Protein AF-0000000085121574 (afdb_homodimer)

Structure (mmCIF, N/CA/C/O backbone):
data_AF-0000000085121574-model_v1
#
loop_
_entity.id
_entity.type
_entity.pdbx_description
1 polymer 'HEPN domain protein'
#
loop_
_atom_site.group_PDB
_atom_site.id
_atom_site.type_symbol
_atom_site.label_atom_id
_atom_site.label_alt_id
_atom_site.label_comp_id
_atom_site.label_asym_id
_atom_site.label_entity_id
_atom_site.label_seq_id
_atom_site.pdbx_PDB_ins_code
_atom_site.Cartn_x
_atom_site.Cartn_y
_atom_site.Cartn_z
_atom_site.occupancy
_atom_site.B_iso_or_equiv
_atom_site.auth_seq_id
_atom_site.auth_comp_id
_atom_site.auth_asym_id
_atom_site.auth_atom_id
_atom_site.pdbx_PDB_model_num
ATOM 1 N N . MET A 1 1 ? -19.547 15.094 13.523 1 46 1 MET A N 1
ATOM 2 C CA . MET A 1 1 ? -18.172 15.508 13.836 1 46 1 MET A CA 1
ATOM 3 C C . MET A 1 1 ? -17.172 14.523 13.25 1 46 1 MET A C 1
ATOM 5 O O . MET A 1 1 ? -17.438 13.32 13.18 1 46 1 MET A O 1
ATOM 9 N N . PRO A 1 2 ? -16.266 15.078 12.336 1 59.94 2 PRO A N 1
ATOM 10 C CA . PRO A 1 2 ? -15.297 14.078 11.883 1 59.94 2 PRO A CA 1
ATOM 11 C C . PRO A 1 2 ? -14.734 13.242 13.031 1 59.94 2 PRO A C 1
ATOM 13 O O . PRO A 1 2 ? -14.562 13.75 14.141 1 59.94 2 PRO A O 1
ATOM 16 N N . SER A 1 3 ? -14.875 11.93 12.891 1 80.12 3 SER A N 1
ATOM 17 C CA . SER A 1 3 ? -14.438 11.094 14 1 80.12 3 SER A CA 1
ATOM 18 C C . SER A 1 3 ? -12.969 11.344 14.328 1 80.12 3 SER A C 1
ATOM 20 O O . SER A 1 3 ? -12.109 11.281 13.445 1 80.12 3 SER A O 1
ATOM 22 N N . ILE A 1 4 ? -12.656 12.047 15.43 1 85.62 4 ILE A N 1
ATOM 23 C CA . ILE A 1 4 ? -11.305 12.211 15.953 1 85.62 4 ILE A CA 1
ATOM 24 C C . ILE A 1 4 ? -10.516 10.922 15.758 1 85.62 4 ILE A C 1
ATOM 26 O O . ILE A 1 4 ? -9.32 10.961 15.453 1 85.62 4 ILE A O 1
ATOM 30 N N . GLU A 1 5 ? -11.227 9.945 15.828 1 89.06 5 GLU A N 1
ATOM 31 C CA . GLU A 1 5 ? -10.594 8.641 15.656 1 89.06 5 GLU A CA 1
ATOM 32 C C . GLU A 1 5 ? -10.172 8.422 14.203 1 89.06 5 GLU A C 1
ATOM 34 O O . GLU A 1 5 ? -9.102 7.879 13.938 1 89.06 5 GLU A O 1
ATOM 39 N N . GLU A 1 6 ? -11.047 8.828 13.344 1 89.75 6 GLU A N 1
ATOM 40 C CA . GLU A 1 6 ? -10.734 8.695 11.93 1 89.75 6 GLU A CA 1
ATOM 41 C C . GLU A 1 6 ? -9.547 9.578 11.539 1 89.75 6 GLU A C 1
ATOM 43 O O . GLU A 1 6 ? -8.672 9.156 10.781 1 89.75 6 GLU A O 1
ATOM 48 N N . TYR A 1 7 ? -9.531 10.789 12.094 1 93.06 7 TYR A N 1
ATOM 49 C CA . TYR A 1 7 ? -8.43 11.711 11.852 1 93.06 7 TYR A CA 1
ATOM 50 C C . TYR A 1 7 ? -7.105 11.109 12.312 1 93.06 7 TYR A C 1
ATOM 52 O O . TYR A 1 7 ? -6.125 11.109 11.562 1 93.06 7 TYR A O 1
ATOM 60 N N . ARG A 1 8 ? -7.09 10.57 13.477 1 93.44 8 ARG A N 1
ATOM 61 C CA . ARG A 1 8 ? -5.879 9.992 14.055 1 93.44 8 ARG A CA 1
ATOM 62 C C . ARG A 1 8 ? -5.418 8.773 13.258 1 93.44 8 ARG A C 1
ATOM 64 O O . ARG A 1 8 ? -4.215 8.578 13.055 1 93.44 8 ARG A O 1
ATOM 71 N N . LEU A 1 9 ? -6.367 8.008 12.828 1 93.31 9 LEU A N 1
ATOM 72 C CA . LEU A 1 9 ? -6.027 6.805 12.078 1 93.31 9 LEU A CA 1
ATOM 73 C C . LEU A 1 9 ? -5.418 7.164 10.727 1 93.31 9 LEU A C 1
ATOM 75 O O . LEU A 1 9 ? -4.43 6.555 10.305 1 93.31 9 LEU A O 1
ATOM 79 N N . LEU A 1 10 ? -6.012 8.117 10.031 1 93.69 10 LEU A N 1
ATOM 80 C CA . LEU A 1 10 ? -5.492 8.555 8.742 1 93.69 10 LEU A CA 1
ATOM 81 C C . LEU A 1 10 ? -4.07 9.094 8.883 1 93.69 10 LEU A C 1
ATOM 83 O O . LEU A 1 10 ? -3.207 8.805 8.047 1 93.69 10 LEU A O 1
ATOM 87 N N . LEU A 1 11 ? -3.834 9.82 9.945 1 95.19 11 LEU A N 1
ATOM 88 C CA . LEU A 1 11 ? -2.514 10.398 10.188 1 95.19 11 LEU A CA 1
ATOM 89 C C . LEU A 1 11 ? -1.496 9.305 10.5 1 95.19 11 LEU A C 1
ATOM 91 O O . LEU A 1 11 ? -0.349 9.367 10.047 1 95.19 11 LEU A O 1
ATOM 95 N N . GLN A 1 12 ? -1.935 8.414 11.281 1 95.12 12 GLN A N 1
ATOM 96 C CA . GLN A 1 12 ? -1.059 7.297 11.641 1 95.12 12 GLN A CA 1
ATOM 97 C C . GLN A 1 12 ? -0.673 6.488 10.406 1 95.12 12 GLN A C 1
ATOM 99 O O . GLN A 1 12 ? 0.494 6.133 10.227 1 95.12 12 GLN A O 1
ATOM 104 N N . ARG A 1 13 ? -1.604 6.188 9.562 1 95.06 13 ARG A N 1
ATOM 105 C CA . ARG A 1 13 ? -1.34 5.461 8.328 1 95.06 13 ARG A CA 1
ATOM 106 C C . ARG A 1 13 ? -0.428 6.262 7.402 1 95.06 13 ARG A C 1
ATOM 108 O O . ARG A 1 13 ? 0.482 5.707 6.785 1 95.06 13 ARG A O 1
ATOM 115 N N . SER A 1 14 ? -0.713 7.551 7.277 1 96.88 14 SER A N 1
ATOM 116 C CA . SER A 1 14 ? 0.139 8.422 6.477 1 96.88 14 SER A CA 1
ATOM 117 C C . SER A 1 14 ? 1.592 8.352 6.938 1 96.88 14 SER A C 1
ATOM 119 O O . SER A 1 14 ? 2.498 8.172 6.117 1 96.88 14 SER A O 1
ATOM 121 N N . ARG A 1 15 ? 1.802 8.477 8.25 1 96.81 15 ARG A N 1
ATOM 122 C CA . ARG A 1 15 ? 3.146 8.438 8.812 1 96.81 15 ARG A CA 1
ATOM 123 C C . ARG A 1 15 ? 3.82 7.098 8.531 1 96.81 15 ARG A C 1
ATOM 125 O O . ARG A 1 15 ? 5.008 7.055 8.203 1 96.81 15 ARG A O 1
ATOM 132 N N . MET A 1 16 ? 3.057 6.055 8.688 1 96 16 MET A N 1
ATOM 133 C CA . MET A 1 16 ? 3.566 4.715 8.414 1 96 16 MET A CA 1
ATOM 134 C C . MET A 1 16 ? 4.008 4.586 6.957 1 96 16 MET A C 1
ATOM 136 O O . MET A 1 16 ? 5.078 4.043 6.676 1 96 16 MET A O 1
ATOM 140 N N . PHE A 1 17 ? 3.229 5.066 5.996 1 97.12 17 PHE A N 1
ATOM 141 C CA . PHE A 1 17 ? 3.559 5.016 4.574 1 97.12 17 PHE A CA 1
ATOM 142 C C . PHE A 1 17 ? 4.805 5.84 4.281 1 97.12 17 PHE A C 1
ATOM 144 O O . PHE A 1 17 ? 5.68 5.406 3.529 1 97.12 17 PHE A O 1
ATOM 151 N N . LEU A 1 18 ? 4.906 6.969 4.887 1 98 18 LEU A N 1
ATOM 152 C CA . LEU A 1 18 ? 6.027 7.863 4.617 1 98 18 LEU A CA 1
ATOM 153 C C . LEU A 1 18 ? 7.316 7.316 5.219 1 98 18 LEU A C 1
ATOM 155 O O . LEU A 1 18 ? 8.391 7.469 4.629 1 98 18 LEU A O 1
ATOM 159 N N . GLU A 1 19 ? 7.207 6.746 6.387 1 97.81 19 GLU A N 1
ATOM 160 C CA . GLU A 1 19 ? 8.359 6.07 6.977 1 97.81 19 GLU A CA 1
ATOM 161 C C . GLU A 1 19 ? 8.844 4.93 6.086 1 97.81 19 GLU A C 1
ATOM 163 O O . GLU A 1 19 ? 10.047 4.777 5.859 1 97.81 19 GLU A O 1
ATOM 168 N N . GLU A 1 20 ? 7.898 4.184 5.598 1 97.75 20 GLU A N 1
ATOM 169 C CA . GLU A 1 20 ? 8.234 3.074 4.711 1 97.75 20 GLU A CA 1
ATOM 170 C C . GLU A 1 20 ? 8.828 3.578 3.396 1 97.75 20 GLU A C 1
ATOM 172 O O . GLU A 1 20 ? 9.68 2.922 2.801 1 97.75 20 GLU A O 1
ATOM 177 N N . ALA A 1 21 ? 8.367 4.668 2.887 1 98.06 21 ALA A N 1
ATOM 178 C CA . ALA A 1 21 ? 8.914 5.266 1.673 1 98.06 21 ALA A CA 1
ATOM 179 C C . ALA A 1 21 ? 10.398 5.582 1.845 1 98.06 21 ALA A C 1
ATOM 181 O O . ALA A 1 21 ? 11.203 5.332 0.945 1 98.06 21 ALA A O 1
ATOM 182 N N . ARG A 1 22 ? 10.75 6.145 2.955 1 98.19 22 ARG A N 1
ATOM 183 C CA . ARG A 1 22 ? 12.141 6.473 3.248 1 98.19 22 ARG A CA 1
ATOM 184 C C . ARG A 1 22 ? 12.992 5.207 3.365 1 98.19 22 ARG A C 1
ATOM 186 O O . ARG A 1 22 ? 14.133 5.18 2.91 1 98.19 22 ARG A O 1
ATOM 193 N N . ASP A 1 23 ? 12.422 4.184 4.023 1 97.44 23 ASP A N 1
ATOM 194 C CA . ASP A 1 23 ? 13.117 2.902 4.117 1 97.44 23 ASP A CA 1
ATOM 195 C C . ASP A 1 23 ? 13.359 2.305 2.734 1 97.44 23 ASP A C 1
ATOM 197 O O . ASP A 1 23 ? 14.43 1.759 2.467 1 97.44 23 ASP A O 1
ATOM 201 N N . ALA A 1 24 ? 12.336 2.369 1.897 1 97.69 24 ALA A N 1
ATOM 202 C CA . ALA A 1 24 ? 12.445 1.853 0.536 1 97.69 24 ALA A CA 1
ATOM 203 C C . ALA A 1 24 ? 13.516 2.602 -0.252 1 97.69 24 ALA A C 1
ATOM 205 O O . ALA A 1 24 ? 14.258 1.998 -1.034 1 97.69 24 ALA A O 1
ATOM 206 N N . LEU A 1 25 ? 13.578 3.896 -0.057 1 97.94 25 LEU A N 1
ATOM 207 C CA . LEU A 1 25 ? 14.617 4.695 -0.695 1 97.94 25 LEU A CA 1
ATOM 208 C C . LEU A 1 25 ? 16 4.238 -0.253 1 97.94 25 LEU A C 1
ATOM 210 O O . LEU A 1 25 ? 16.906 4.082 -1.082 1 97.94 25 LEU A O 1
ATOM 214 N N . ALA A 1 26 ? 16.172 4.031 0.998 1 97.62 26 ALA A N 1
ATOM 215 C CA . ALA A 1 26 ? 17.453 3.6 1.563 1 97.62 26 ALA A CA 1
ATOM 216 C C . ALA A 1 26 ? 17.859 2.236 1.012 1 97.62 26 ALA A C 1
ATOM 218 O O . ALA A 1 26 ? 19.047 1.967 0.826 1 97.62 26 ALA A O 1
ATOM 219 N N . LYS A 1 27 ? 16.906 1.407 0.729 1 96.56 27 LYS A N 1
ATOM 220 C CA . LYS A 1 27 ? 17.141 0.065 0.207 1 96.56 27 LYS A CA 1
ATOM 221 C C . LYS A 1 27 ? 17.219 0.072 -1.317 1 96.56 27 LYS A C 1
ATOM 223 O O . LYS A 1 27 ? 17.266 -0.987 -1.946 1 96.56 27 LYS A O 1
ATOM 228 N N . GLN A 1 28 ? 17.109 1.261 -1.917 1 97.12 28 GLN A N 1
ATOM 229 C CA . GLN A 1 28 ? 17.234 1.485 -3.354 1 97.12 28 GLN A CA 1
ATOM 230 C C . GLN A 1 28 ? 16.062 0.885 -4.113 1 97.12 28 GLN A C 1
ATOM 232 O O . GLN A 1 28 ? 16.219 0.436 -5.25 1 97.12 28 GLN A O 1
ATOM 237 N N . ARG A 1 29 ? 14.938 0.745 -3.439 1 96.25 29 ARG A N 1
ATOM 238 C CA . ARG A 1 29 ? 13.672 0.384 -4.078 1 96.25 29 ARG A CA 1
ATOM 239 C C . ARG A 1 29 ? 12.891 1.628 -4.484 1 96.25 29 ARG A C 1
ATOM 241 O O . ARG A 1 29 ? 11.852 1.931 -3.9 1 96.25 29 ARG A O 1
ATOM 248 N N . TYR A 1 30 ? 13.32 2.221 -5.57 1 96.56 30 TYR A N 1
ATOM 249 C CA . TYR A 1 30 ? 12.914 3.582 -5.891 1 96.56 30 TYR A CA 1
ATOM 250 C C . TYR A 1 30 ? 11.461 3.621 -6.344 1 96.56 30 TYR A C 1
ATOM 252 O O . TYR A 1 30 ? 10.719 4.539 -5.988 1 96.56 30 TYR A O 1
ATOM 260 N N . ASP A 1 31 ? 11.047 2.607 -7.078 1 94.94 31 ASP A N 1
ATOM 261 C CA . ASP A 1 31 ? 9.656 2.564 -7.527 1 94.94 31 ASP A CA 1
ATOM 262 C C . ASP A 1 31 ? 8.703 2.457 -6.344 1 94.94 31 ASP A C 1
ATOM 264 O O . ASP A 1 31 ? 7.664 3.123 -6.316 1 94.94 31 ASP A O 1
ATOM 268 N N . LEU A 1 32 ? 9.047 1.653 -5.402 1 96.31 32 LEU A N 1
ATOM 269 C CA . LEU A 1 32 ? 8.242 1.485 -4.199 1 96.31 32 LEU A CA 1
ATOM 270 C C . LEU A 1 32 ? 8.25 2.756 -3.355 1 96.31 32 LEU A C 1
ATOM 272 O O . LEU A 1 32 ? 7.223 3.15 -2.805 1 96.31 32 LEU A O 1
ATOM 276 N N . ALA A 1 33 ? 9.438 3.365 -3.26 1 97.62 33 ALA A N 1
ATOM 277 C CA . ALA A 1 33 ? 9.602 4.574 -2.455 1 97.62 33 ALA A CA 1
ATOM 278 C C . ALA A 1 33 ? 8.664 5.68 -2.928 1 97.62 33 ALA A C 1
ATOM 280 O O . ALA A 1 33 ? 7.98 6.309 -2.117 1 97.62 33 ALA A O 1
ATOM 281 N N . VAL A 1 34 ? 8.641 5.898 -4.234 1 97.5 34 VAL A N 1
ATOM 282 C CA . VAL A 1 34 ? 7.855 7.012 -4.754 1 97.5 34 VAL A CA 1
ATOM 283 C C . VAL A 1 34 ? 6.367 6.691 -4.633 1 97.5 34 VAL A C 1
ATOM 285 O O . VAL A 1 34 ? 5.559 7.578 -4.348 1 97.5 34 VAL A O 1
ATOM 288 N N . PHE A 1 35 ? 5.938 5.426 -4.797 1 96.38 35 PHE A N 1
ATOM 289 C CA . PHE A 1 35 ? 4.555 4.996 -4.633 1 96.38 35 PHE A CA 1
ATOM 290 C C . PHE A 1 35 ? 4.074 5.238 -3.205 1 96.38 35 PHE A C 1
ATOM 292 O O . PHE A 1 35 ? 3.027 5.852 -2.992 1 96.38 35 PHE A O 1
ATOM 299 N N . LEU A 1 36 ? 4.855 4.812 -2.311 1 97.12 36 LEU A N 1
ATOM 300 C CA . LEU A 1 36 ? 4.5 4.945 -0.901 1 97.12 36 LEU A CA 1
ATOM 301 C C . LEU A 1 36 ? 4.461 6.414 -0.488 1 97.12 36 LEU A C 1
ATOM 303 O O . LEU A 1 36 ? 3.619 6.812 0.318 1 97.12 36 LEU A O 1
ATOM 307 N N . ALA A 1 37 ? 5.402 7.211 -0.981 1 97.94 37 ALA A N 1
ATOM 308 C CA . ALA A 1 37 ? 5.434 8.641 -0.688 1 97.94 37 ALA A CA 1
ATOM 309 C C . ALA A 1 37 ? 4.156 9.328 -1.157 1 97.94 37 ALA A C 1
ATOM 311 O O . ALA A 1 37 ? 3.582 10.141 -0.436 1 97.94 37 ALA A O 1
ATOM 312 N N . GLU A 1 38 ? 3.801 8.984 -2.383 1 96.81 38 GLU A N 1
ATOM 313 C CA . GLU A 1 38 ? 2.57 9.547 -2.93 1 96.81 38 GLU A CA 1
ATOM 314 C C . GLU A 1 38 ? 1.358 9.141 -2.094 1 96.81 38 GLU A C 1
ATOM 316 O O . GLU A 1 38 ? 0.54 9.984 -1.729 1 96.81 38 GLU A O 1
ATOM 321 N N . GLN A 1 39 ? 1.235 7.891 -1.745 1 95.69 39 GLN A N 1
ATOM 322 C CA . GLN A 1 39 ? 0.117 7.387 -0.955 1 95.69 39 GLN A CA 1
ATOM 323 C C . GLN A 1 39 ? 0.094 8.023 0.433 1 95.69 39 GLN A C 1
ATOM 325 O O . GLN A 1 39 ? -0.971 8.383 0.938 1 95.69 39 GLN A O 1
ATOM 330 N N . GLY A 1 40 ? 1.267 8.109 1.015 1 96.88 40 GLY A N 1
ATOM 331 C CA . GLY A 1 40 ? 1.365 8.734 2.324 1 96.88 40 GLY A CA 1
ATOM 332 C C . GLY A 1 40 ? 0.895 10.18 2.334 1 96.88 40 GLY A C 1
ATOM 333 O O . GLY A 1 40 ? 0.209 10.609 3.264 1 96.88 40 GLY A O 1
ATOM 334 N N . LEU A 1 41 ? 1.275 10.914 1.304 1 97.75 41 LEU A N 1
ATOM 335 C CA . LEU A 1 41 ? 0.868 12.305 1.209 1 97.75 41 LEU A CA 1
ATOM 336 C C . LEU A 1 41 ? -0.641 12.422 1.016 1 97.75 41 LEU A C 1
ATOM 338 O O . LEU A 1 41 ? -1.276 13.32 1.578 1 97.75 41 LEU A O 1
ATOM 342 N N . GLN A 1 42 ? -1.243 11.609 0.191 1 96.06 42 GLN A N 1
ATOM 343 C CA . GLN A 1 42 ? -2.691 11.602 0.006 1 96.06 42 GLN A CA 1
ATOM 344 C C . GLN A 1 42 ? -3.414 11.414 1.336 1 96.06 42 GLN A C 1
ATOM 346 O O . GLN A 1 42 ? -4.352 12.148 1.65 1 96.06 42 GLN A O 1
ATOM 351 N N . LEU A 1 43 ? -2.959 10.43 2.094 1 95.62 43 LEU A N 1
ATOM 352 C CA . LEU A 1 43 ? -3.568 10.148 3.389 1 95.62 43 LEU A CA 1
ATOM 353 C C . LEU A 1 43 ? -3.432 11.344 4.328 1 95.62 43 LEU A C 1
ATOM 355 O O . LEU A 1 43 ? -4.359 11.656 5.074 1 95.62 43 LEU A O 1
ATOM 359 N N . TYR A 1 44 ? -2.254 11.961 4.297 1 97.06 44 TYR A N 1
ATOM 360 C CA . TYR A 1 44 ? -2.018 13.141 5.125 1 97.06 44 TYR A CA 1
ATOM 361 C C . TYR A 1 44 ? -3 14.25 4.777 1 97.06 44 TYR A C 1
ATOM 363 O O . TYR A 1 44 ? -3.617 14.844 5.668 1 97.06 44 TYR A O 1
ATOM 371 N N . LEU A 1 45 ? -3.127 14.562 3.506 1 96.75 45 LEU A N 1
ATOM 372 C CA . LEU A 1 45 ? -3.992 15.648 3.064 1 96.75 45 LEU A CA 1
ATOM 373 C C . LEU 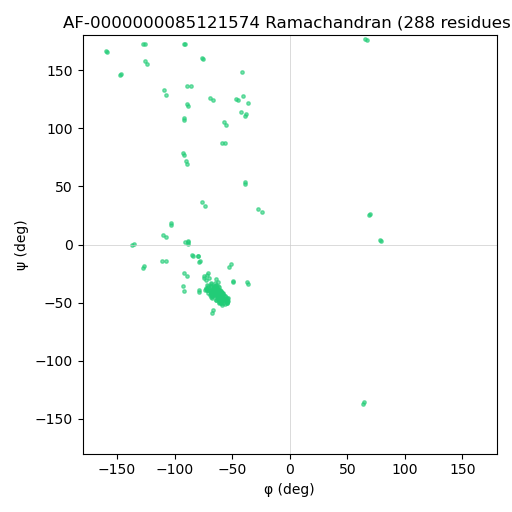A 1 45 ? -5.453 15.344 3.379 1 96.75 45 LEU A C 1
ATOM 375 O O . LEU A 1 45 ? -6.219 16.234 3.734 1 96.75 45 LEU A O 1
ATOM 379 N N . ARG A 1 46 ? -5.879 14.109 3.287 1 95 46 ARG A N 1
ATOM 380 C CA . ARG A 1 46 ? -7.234 13.711 3.65 1 95 46 ARG A CA 1
ATOM 381 C C . ARG A 1 46 ? -7.484 13.914 5.141 1 95 46 ARG A C 1
ATOM 383 O O . ARG A 1 46 ? -8.57 14.336 5.543 1 95 46 ARG A O 1
ATOM 390 N N . ALA A 1 47 ? -6.465 13.523 5.941 1 94.94 47 ALA A N 1
ATOM 391 C CA . ALA A 1 47 ? -6.578 13.742 7.383 1 94.94 47 ALA A CA 1
ATOM 392 C C . ALA A 1 47 ? -6.781 15.227 7.695 1 94.94 47 ALA A C 1
ATOM 394 O O . ALA A 1 47 ? -7.621 15.578 8.523 1 94.94 47 ALA A O 1
ATOM 395 N N . GLN A 1 48 ? -6.02 16.047 7.02 1 95.56 48 GLN A N 1
ATOM 396 C CA . GLN A 1 48 ? -6.125 17.484 7.277 1 95.56 48 GLN A CA 1
ATOM 397 C C . GLN A 1 48 ? -7.473 18.031 6.809 1 95.56 48 GLN A C 1
ATOM 399 O O . GLN A 1 48 ? -8.047 18.922 7.441 1 95.56 48 GLN A O 1
ATOM 404 N N . LEU A 1 49 ? -7.961 17.578 5.695 1 94.88 49 LEU A N 1
ATOM 405 C CA . LEU A 1 49 ? -9.281 17.984 5.215 1 94.88 49 LEU A CA 1
ATOM 406 C C . LEU A 1 49 ? -10.367 17.562 6.195 1 94.88 49 LEU A C 1
ATOM 408 O O . LEU A 1 49 ? -11.312 18.312 6.453 1 94.88 49 LEU A O 1
ATOM 412 N N . LEU A 1 50 ? -10.219 16.344 6.676 1 92.88 50 LEU A N 1
ATOM 413 C CA . LEU A 1 50 ? -11.156 15.859 7.688 1 92.88 50 LEU A CA 1
ATOM 414 C C . LEU A 1 50 ? -11.148 16.766 8.914 1 92.88 50 LEU A C 1
ATOM 416 O O . LEU A 1 50 ? -12.211 17.094 9.453 1 92.88 50 LEU A O 1
ATOM 420 N N . ARG A 1 51 ? -9.992 17.156 9.281 1 91.56 51 ARG A N 1
ATOM 421 C CA . ARG A 1 51 ? -9.82 18.016 10.445 1 91.56 51 ARG A CA 1
ATOM 422 C C . ARG A 1 51 ? -10.477 19.375 10.227 1 91.56 51 ARG A C 1
ATOM 424 O O . ARG A 1 51 ? -11.133 19.906 11.117 1 91.56 51 ARG A O 1
ATOM 431 N N . VAL A 1 52 ? -10.328 19.922 9.062 1 91.81 52 VAL A N 1
ATOM 432 C CA . VAL A 1 52 ? -10.703 21.312 8.812 1 91.81 52 VAL A CA 1
ATOM 433 C C . VAL A 1 52 ? -12.133 21.375 8.281 1 91.81 52 VAL A C 1
ATOM 435 O O . VAL A 1 52 ? -12.883 22.297 8.602 1 91.81 52 VAL A O 1
ATOM 438 N N . LEU A 1 53 ? -12.523 20.391 7.477 1 90.62 53 LEU A N 1
ATOM 439 C CA . LEU A 1 53 ? -13.805 20.438 6.781 1 90.62 53 LEU A CA 1
ATOM 440 C C . LEU A 1 53 ? -14.766 19.406 7.336 1 90.62 53 LEU A C 1
ATOM 442 O O . LEU A 1 53 ? -15.969 19.469 7.09 1 90.62 53 LEU A O 1
ATOM 446 N N . GLY A 1 54 ? -14.281 18.469 8.102 1 90.06 54 GLY A N 1
ATOM 447 C CA . GLY A 1 54 ? -15.109 17.391 8.617 1 90.06 54 GLY A CA 1
ATOM 448 C C . GLY A 1 54 ? -15.375 16.297 7.598 1 90.06 54 GLY A C 1
ATOM 449 O O . GLY A 1 54 ? -16.188 15.391 7.84 1 90.06 54 GLY A O 1
ATOM 450 N N . ASP A 1 55 ? -14.711 16.484 6.406 1 88.25 55 ASP A N 1
ATOM 451 C CA . ASP A 1 55 ? -14.883 15.516 5.336 1 88.25 55 ASP A CA 1
ATOM 452 C C . ASP A 1 55 ? -13.734 15.586 4.332 1 88.25 55 ASP A C 1
ATOM 454 O O . ASP A 1 55 ? -12.836 16.422 4.477 1 88.25 55 ASP A O 1
ATOM 458 N N . TYR A 1 56 ? -13.672 14.594 3.527 1 86.75 56 TYR A N 1
ATOM 459 C CA . TYR A 1 56 ? -12.695 14.594 2.438 1 86.75 56 TYR A CA 1
ATOM 460 C C . TYR A 1 56 ? -13.242 13.859 1.22 1 86.75 56 TYR A C 1
ATOM 462 O O . TYR A 1 56 ? -14.039 12.93 1.354 1 86.75 56 TYR A O 1
ATOM 470 N N . PRO A 1 57 ? -12.852 14.359 0.06 1 83.38 57 PRO A N 1
ATOM 471 C CA . PRO A 1 57 ? -13.32 13.703 -1.163 1 83.38 57 PRO A CA 1
ATOM 472 C C . PRO A 1 57 ? -12.602 12.383 -1.442 1 83.38 57 PRO A C 1
ATOM 474 O O . PRO A 1 57 ? -11.508 12.148 -0.91 1 83.38 57 PRO A O 1
ATOM 477 N N . ARG A 1 58 ? -13.312 11.594 -2.281 1 80.62 58 ARG A N 1
ATOM 478 C CA . ARG A 1 58 ? -12.68 10.375 -2.77 1 80.62 58 ARG A CA 1
ATOM 479 C C . ARG A 1 58 ? -11.898 10.633 -4.055 1 80.62 58 ARG A C 1
ATOM 481 O O . ARG A 1 58 ? -12.438 10.477 -5.152 1 80.62 58 ARG A O 1
ATOM 488 N N . THR A 1 59 ? -10.867 11.312 -3.986 1 81.38 59 THR A N 1
ATOM 489 C CA . THR A 1 59 ? -9.992 11.586 -5.121 1 81.38 59 THR A CA 1
ATOM 490 C C . THR A 1 59 ? -8.57 11.133 -4.824 1 81.38 59 THR A C 1
ATOM 492 O O . THR A 1 59 ? -8.172 11.031 -3.662 1 81.38 59 THR A O 1
ATOM 495 N N . HIS A 1 60 ? -7.914 10.883 -5.961 1 83.62 60 HIS A N 1
ATOM 496 C CA . HIS A 1 60 ? -6.504 10.516 -5.84 1 83.62 60 HIS A CA 1
ATOM 497 C C . HIS A 1 60 ? -5.602 11.648 -6.312 1 83.62 60 HIS A C 1
ATOM 499 O O . HIS A 1 60 ? -4.383 11.484 -6.391 1 83.62 60 HIS A O 1
ATOM 505 N N . SER A 1 61 ? -6.148 12.727 -6.598 1 91.75 61 SER A N 1
ATOM 506 C CA . SER A 1 61 ? -5.359 13.859 -7.074 1 91.75 61 SER A CA 1
ATOM 507 C C . SER A 1 61 ? -4.859 14.711 -5.914 1 91.75 61 SER A C 1
ATOM 509 O O . SER A 1 61 ? -5.648 15.359 -5.223 1 91.75 61 SER A O 1
ATOM 511 N N . ILE A 1 62 ? -3.549 14.812 -5.797 1 96.12 62 ILE A N 1
ATOM 512 C CA . ILE A 1 62 ? -2.898 15.609 -4.766 1 96.12 62 ILE A CA 1
ATOM 513 C C . ILE A 1 62 ? -3.23 17.094 -4.969 1 96.12 62 ILE A C 1
ATOM 515 O O . ILE A 1 62 ? -3.48 17.812 -4.008 1 96.12 62 ILE A O 1
ATOM 519 N N . ARG A 1 63 ? -3.229 17.531 -6.242 1 96.31 63 ARG A N 1
ATOM 520 C CA . ARG A 1 63 ? -3.521 18.922 -6.539 1 96.31 63 ARG A CA 1
ATOM 521 C C . ARG A 1 63 ? -4.953 19.281 -6.148 1 96.31 63 ARG A C 1
ATOM 523 O O . ARG A 1 63 ? -5.211 20.375 -5.637 1 96.31 63 ARG A O 1
ATOM 530 N N . GLN A 1 64 ? -5.883 18.375 -6.359 1 95.5 64 GLN A N 1
ATOM 531 C CA . GLN A 1 64 ? -7.27 18.609 -5.977 1 95.5 64 GLN A CA 1
ATOM 532 C C . GLN A 1 64 ? -7.418 18.672 -4.457 1 95.5 64 GLN A C 1
ATOM 534 O O . GLN A 1 64 ? -8.172 19.484 -3.934 1 95.5 64 GLN A O 1
ATOM 539 N N . LEU A 1 65 ? -6.742 17.797 -3.758 1 96.31 65 LEU A N 1
ATOM 540 C CA . LEU A 1 65 ? -6.785 17.797 -2.301 1 96.31 65 LEU A CA 1
ATOM 541 C C . LEU A 1 65 ? -6.246 19.094 -1.734 1 96.31 65 LEU A C 1
ATOM 543 O O . LEU A 1 65 ? -6.828 19.672 -0.811 1 96.31 65 LEU A O 1
ATOM 547 N N . LEU A 1 66 ? -5.152 19.547 -2.332 1 96.69 66 LEU A N 1
ATOM 548 C CA . LEU A 1 66 ? -4.559 20.812 -1.904 1 96.69 66 LEU A CA 1
ATOM 549 C C . LEU A 1 66 ? -5.496 21.984 -2.186 1 96.69 66 LEU A C 1
ATOM 551 O O . LEU A 1 66 ? -5.613 22.906 -1.371 1 96.69 66 LEU A O 1
ATOM 555 N N . ALA A 1 67 ? -6.098 21.984 -3.334 1 96 67 ALA A N 1
ATOM 556 C CA . ALA A 1 67 ? -7.035 23.031 -3.701 1 96 67 ALA A CA 1
ATOM 557 C C . ALA A 1 67 ? -8.211 23.094 -2.725 1 96 67 ALA A C 1
ATOM 559 O O . ALA A 1 67 ? -8.648 24.172 -2.336 1 96 67 ALA A O 1
ATOM 560 N N . MET A 1 68 ? -8.711 21.938 -2.361 1 95.5 68 MET A N 1
ATOM 561 C CA . MET A 1 68 ? -9.82 21.875 -1.415 1 95.5 68 MET A CA 1
ATOM 562 C C . MET A 1 68 ? -9.398 22.391 -0.044 1 95.5 68 MET A C 1
ATOM 564 O O . MET A 1 68 ? -10.148 23.125 0.606 1 95.5 68 MET A O 1
ATOM 568 N N . LEU A 1 69 ? -8.234 21.984 0.325 1 95.75 69 LEU A N 1
ATOM 569 C CA . LEU A 1 69 ? -7.703 22.453 1.601 1 95.75 69 LEU A CA 1
ATOM 570 C C . LEU A 1 69 ? -7.535 23.969 1.592 1 95.75 69 LEU A C 1
ATOM 572 O O . LEU A 1 69 ? -7.824 24.641 2.588 1 95.75 69 LEU A O 1
ATOM 576 N N . SER A 1 70 ? -6.996 24.453 0.477 1 95.69 70 SER A N 1
ATOM 577 C CA . SER A 1 70 ? -6.824 25.891 0.283 1 95.69 70 SER A CA 1
ATOM 578 C C . SER A 1 70 ? -8.141 26.625 0.479 1 95.69 70 SER A C 1
ATOM 580 O O . SER A 1 70 ? -8.195 27.609 1.224 1 95.69 70 SER A O 1
ATOM 582 N N . ARG A 1 71 ? -9.164 26.203 -0.147 1 95.12 71 ARG A N 1
ATOM 583 C CA . ARG A 1 71 ? -10.477 26.844 -0.059 1 95.12 71 ARG A CA 1
ATOM 584 C C . ARG A 1 71 ? -11.031 26.766 1.36 1 95.12 71 ARG A C 1
ATOM 586 O O . ARG A 1 71 ? -11.688 27.688 1.829 1 95.12 71 ARG A O 1
ATOM 593 N N . ALA A 1 72 ? -10.844 25.625 2.008 1 93.69 72 ALA A N 1
ATOM 594 C CA . ALA A 1 72 ? -11.352 25.406 3.357 1 93.69 72 ALA A CA 1
ATOM 595 C C . ALA A 1 72 ? -10.703 26.344 4.355 1 93.69 72 ALA A C 1
ATOM 597 O O . ALA A 1 72 ? -11.352 26.812 5.297 1 93.69 72 ALA A O 1
ATOM 598 N N . LEU A 1 73 ? -9.477 26.625 4.223 1 93.62 73 LEU A N 1
ATOM 599 C CA . LEU A 1 73 ? -8.742 27.484 5.148 1 93.62 73 LEU A CA 1
ATOM 600 C C . LEU A 1 73 ? -9.031 28.953 4.871 1 93.62 73 LEU A C 1
ATOM 602 O O . LEU A 1 73 ? -9.156 29.75 5.805 1 93.62 73 LEU A O 1
ATOM 606 N N . GLY A 1 74 ? -9.086 29.266 3.607 1 93.81 74 GLY A N 1
ATOM 607 C CA . GLY A 1 74 ? -9.398 30.625 3.215 1 93.81 74 GLY A CA 1
ATOM 608 C C . GLY A 1 74 ? -8.32 31.625 3.602 1 93.81 74 GLY A C 1
ATOM 609 O O . GLY A 1 74 ? -7.258 31.234 4.086 1 93.81 74 GLY A O 1
ATOM 610 N N . GLY A 1 75 ? -8.539 32.875 3.184 1 94.44 75 GLY A N 1
ATOM 611 C CA . GLY A 1 75 ? -7.688 34 3.588 1 94.44 75 GLY A CA 1
ATOM 612 C C . GLY A 1 75 ? -6.262 33.875 3.088 1 94.44 75 GLY A C 1
ATOM 613 O O . GLY A 1 75 ? -6.035 33.562 1.91 1 94.44 75 GLY A O 1
ATOM 614 N N . GLU A 1 76 ? -5.363 34.156 3.982 1 94.44 76 GLU A N 1
ATOM 615 C CA . GLU A 1 76 ? -3.941 34.125 3.658 1 94.44 76 GLU A CA 1
ATOM 616 C C . GLU A 1 76 ? -3.469 32.719 3.316 1 94.44 76 GLU A C 1
ATOM 618 O O . GLU A 1 76 ? -2.607 32.531 2.451 1 94.44 76 GLU A O 1
ATOM 623 N N . ALA A 1 77 ? -4.047 31.781 3.945 1 95.06 77 ALA A N 1
ATOM 624 C CA . ALA A 1 77 ? -3.676 30.391 3.695 1 95.06 77 ALA A CA 1
ATOM 625 C C . ALA A 1 77 ? -4.031 29.984 2.27 1 95.06 77 ALA A C 1
ATOM 627 O O . ALA A 1 77 ? -3.283 29.25 1.624 1 95.06 77 ALA A O 1
ATOM 628 N N . GLU A 1 78 ? -5.133 30.391 1.856 1 96.5 78 GLU A N 1
ATOM 629 C CA . GLU A 1 78 ? -5.555 30.109 0.49 1 96.5 78 GLU A CA 1
ATOM 630 C C . GLU A 1 78 ? -4.562 30.656 -0.525 1 96.5 78 GLU A C 1
ATOM 632 O O . GLU A 1 78 ? -4.195 29.984 -1.485 1 96.5 78 GLU A O 1
ATOM 637 N N . ARG A 1 79 ? -4.129 31.906 -0.279 1 96.69 79 ARG A N 1
ATOM 638 C CA . ARG A 1 79 ? -3.178 32.562 -1.174 1 96.69 79 ARG A CA 1
ATOM 639 C C . ARG A 1 79 ? -1.833 31.828 -1.16 1 96.69 79 ARG A C 1
ATOM 641 O O . ARG A 1 79 ? -1.214 31.641 -2.209 1 96.69 79 ARG A O 1
ATOM 648 N N . GLU A 1 80 ? -1.425 31.406 -0.023 1 97 80 GLU A N 1
ATOM 649 C CA . GLU A 1 80 ? -0.13 30.75 0.12 1 97 80 GLU A CA 1
ATOM 650 C C . GLU A 1 80 ? -0.123 29.375 -0.571 1 97 80 GLU A C 1
ATOM 652 O O . GLU A 1 80 ? 0.854 29.016 -1.229 1 97 80 GLU A O 1
ATOM 657 N N . ILE A 1 81 ? -1.181 28.625 -0.434 1 97.62 81 ILE A N 1
ATOM 658 C CA . ILE A 1 81 ? -1.272 27.328 -1.073 1 97.62 81 ILE A CA 1
ATOM 659 C C . ILE A 1 81 ? -1.34 27.5 -2.59 1 97.62 81 ILE A C 1
ATOM 661 O O . ILE A 1 81 ? -0.695 26.75 -3.334 1 97.62 81 ILE A O 1
ATOM 665 N N . ALA A 1 82 ? -2.131 28.469 -3.021 1 96.31 82 ALA A N 1
ATOM 666 C CA . ALA A 1 82 ? -2.248 28.719 -4.453 1 96.31 82 ALA A CA 1
ATOM 667 C C . ALA A 1 82 ? -0.892 29.062 -5.059 1 96.31 82 ALA A C 1
ATOM 669 O O . ALA A 1 82 ? -0.551 28.594 -6.148 1 96.31 82 ALA A O 1
ATOM 670 N N . GLU A 1 83 ? -0.178 29.906 -4.355 1 97.56 83 GLU A N 1
ATOM 671 C CA . GLU A 1 83 ? 1.151 30.297 -4.82 1 97.56 83 GLU A CA 1
ATOM 672 C C . GLU A 1 83 ? 2.094 29.094 -4.852 1 97.56 83 GLU A C 1
ATOM 674 O O . GLU A 1 83 ? 2.879 28.938 -5.789 1 97.56 83 GLU A O 1
ATOM 679 N N . PHE A 1 84 ? 2.016 28.328 -3.852 1 98 84 PHE A N 1
ATOM 680 C CA . PHE A 1 84 ? 2.824 27.125 -3.771 1 98 84 PHE A CA 1
ATOM 681 C C . PHE A 1 84 ? 2.516 26.188 -4.934 1 98 84 PHE A C 1
ATOM 683 O O . PHE A 1 84 ? 3.428 25.656 -5.57 1 98 84 PHE A O 1
ATOM 690 N N . MET A 1 85 ? 1.242 25.953 -5.188 1 97.69 85 MET A N 1
ATOM 691 C CA . MET A 1 85 ? 0.814 25.047 -6.25 1 97.69 85 MET A CA 1
ATOM 692 C C . MET A 1 85 ? 1.294 25.547 -7.609 1 97.69 85 MET A C 1
ATOM 694 O O . MET A 1 85 ? 1.654 24.734 -8.477 1 97.69 85 MET A O 1
ATOM 698 N N . ARG A 1 86 ? 1.291 26.859 -7.777 1 97.06 86 ARG A N 1
ATOM 699 C CA . ARG A 1 86 ? 1.792 27.438 -9.016 1 97.06 86 ARG A CA 1
ATOM 700 C C . ARG A 1 86 ? 3.2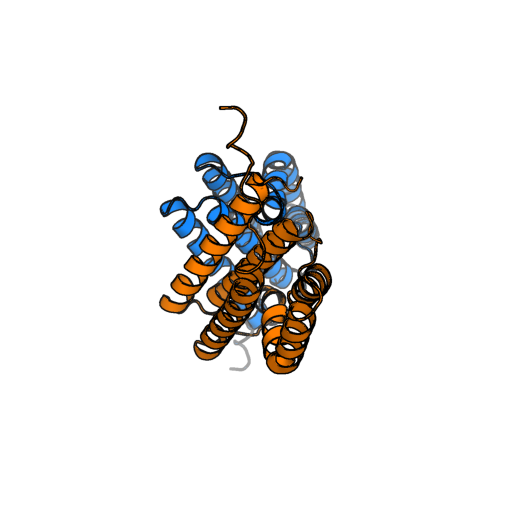95 27.219 -9.156 1 97.06 86 ARG A C 1
ATOM 702 O O . ARG A 1 86 ? 3.771 26.812 -10.211 1 97.06 86 ARG A O 1
ATOM 709 N N . ARG A 1 87 ? 3.986 27.453 -8.148 1 97.69 87 ARG A N 1
ATOM 710 C CA . ARG A 1 87 ? 5.445 27.375 -8.156 1 97.69 87 ARG A CA 1
ATOM 711 C C . ARG A 1 87 ? 5.902 25.922 -8.32 1 97.69 87 ARG A C 1
ATOM 713 O O . ARG A 1 87 ? 6.898 25.656 -8.992 1 97.69 87 ARG A O 1
ATOM 720 N N . GLU A 1 88 ? 5.109 25.047 -7.707 1 97.62 88 GLU A N 1
ATOM 721 C CA . GLU A 1 88 ? 5.52 23.641 -7.656 1 97.62 88 GLU A CA 1
ATOM 722 C C . GLU A 1 88 ? 4.742 22.797 -8.672 1 97.62 88 GLU A C 1
ATOM 724 O O . GLU A 1 88 ? 4.766 21.578 -8.609 1 97.62 88 GLU A O 1
ATOM 729 N N . ARG A 1 89 ? 4.145 23.375 -9.633 1 96.62 89 ARG A N 1
ATOM 730 C CA . ARG A 1 89 ? 3.225 22.719 -10.555 1 96.62 89 ARG A CA 1
ATOM 731 C C . ARG A 1 89 ? 3.873 21.5 -11.211 1 96.62 89 ARG A C 1
ATOM 733 O O . ARG A 1 89 ? 3.293 20.422 -11.227 1 96.62 89 ARG A O 1
ATOM 740 N N . PRO A 1 90 ? 5.121 21.625 -11.75 1 96.88 90 PRO A N 1
ATOM 741 C CA . PRO A 1 90 ? 5.715 20.453 -12.398 1 96.88 90 PRO A CA 1
ATOM 742 C C . PRO A 1 90 ? 5.98 19.312 -11.414 1 96.88 90 PRO A C 1
ATOM 744 O O . PRO A 1 90 ? 5.797 18.141 -11.766 1 96.88 90 PRO A O 1
ATOM 747 N N . ARG A 1 91 ? 6.355 19.609 -10.266 1 96.88 91 ARG A N 1
ATOM 748 C CA . ARG A 1 91 ? 6.664 18.594 -9.266 1 96.88 91 ARG A CA 1
ATOM 749 C C . ARG A 1 91 ? 5.391 17.938 -8.75 1 96.88 91 ARG A C 1
ATOM 751 O O . ARG A 1 91 ? 5.375 16.719 -8.5 1 96.88 91 ARG A O 1
ATOM 758 N N . LEU A 1 92 ? 4.383 18.719 -8.602 1 97.19 92 LEU A N 1
ATOM 759 C CA . LEU A 1 92 ? 3.104 18.156 -8.18 1 97.19 92 LEU A CA 1
ATOM 760 C C . LEU A 1 92 ? 2.527 17.25 -9.25 1 97.19 92 LEU A C 1
ATOM 762 O O . LEU A 1 92 ? 1.91 16.219 -8.938 1 97.19 92 LEU A O 1
ATOM 766 N N . SER A 1 93 ? 2.664 17.641 -10.445 1 95.25 93 SER A N 1
ATOM 767 C CA . SER A 1 93 ? 2.229 16.797 -11.555 1 95.25 93 SER A CA 1
ATOM 768 C C . SER A 1 93 ? 2.979 15.469 -11.562 1 95.25 93 SER A C 1
ATOM 770 O O . SER A 1 93 ? 2.381 14.414 -11.773 1 95.25 93 SER A O 1
ATOM 772 N N . GLU A 1 94 ? 4.281 15.555 -11.406 1 94.75 94 GLU A N 1
ATOM 773 C CA . GLU A 1 94 ? 5.09 14.344 -11.344 1 94.75 94 GLU A CA 1
ATOM 774 C C . GLU A 1 94 ? 4.645 13.438 -10.195 1 94.75 94 GLU A C 1
ATOM 776 O O . GLU A 1 94 ? 4.586 12.219 -10.344 1 94.75 94 GLU A O 1
ATOM 781 N N . LEU A 1 95 ? 4.379 14.023 -9.109 1 95 95 LEU A N 1
ATOM 782 C CA . LEU A 1 95 ? 3.93 13.297 -7.922 1 95 95 LEU A CA 1
ATOM 783 C C . LEU A 1 95 ? 2.617 12.578 -8.195 1 95 95 LEU A C 1
ATOM 785 O O . LEU A 1 95 ? 2.445 11.422 -7.797 1 95 95 LEU A O 1
ATOM 789 N N . GLU A 1 96 ? 1.735 13.164 -8.898 1 93 96 GLU A N 1
ATOM 790 C CA . GLU A 1 96 ? 0.449 12.547 -9.219 1 93 96 GLU A CA 1
ATOM 791 C C . GLU A 1 96 ? 0.612 11.422 -10.234 1 93 96 GLU A C 1
ATOM 793 O O . GLU A 1 96 ? -0.161 10.461 -10.227 1 93 96 GLU A O 1
ATOM 798 N N . ASP A 1 97 ? 1.611 11.508 -11 1 92.62 97 ASP A N 1
ATOM 799 C CA . ASP A 1 97 ? 1.856 10.508 -12.031 1 92.62 97 ASP A CA 1
ATOM 800 C C . ASP A 1 97 ? 2.457 9.234 -11.422 1 92.62 97 ASP A C 1
ATOM 802 O O . ASP A 1 97 ? 2.484 8.188 -12.07 1 92.62 97 ASP A O 1
ATOM 806 N N . VAL A 1 98 ? 2.906 9.344 -10.234 1 92.31 98 VAL A N 1
ATOM 807 C CA . VAL A 1 98 ? 3.611 8.242 -9.586 1 92.31 98 VAL A CA 1
ATOM 808 C C . VAL A 1 98 ? 2.705 7.016 -9.516 1 92.31 98 VAL A C 1
ATOM 810 O O . VAL A 1 98 ? 3.148 5.895 -9.773 1 92.31 98 VAL A O 1
ATOM 813 N N . TYR A 1 99 ? 1.506 7.238 -9.188 1 82.94 99 TYR A N 1
ATOM 814 C CA . TYR A 1 99 ? 0.574 6.121 -9.07 1 82.94 99 TYR A CA 1
ATOM 815 C C . TYR A 1 99 ? 0.472 5.363 -10.391 1 82.94 99 TYR A C 1
ATOM 817 O O . TYR A 1 99 ? 0.674 4.148 -10.43 1 82.94 99 TYR A O 1
ATOM 825 N N . ILE A 1 100 ? 0.236 6.02 -11.406 1 82.12 100 ILE A N 1
ATOM 826 C CA . ILE A 1 100 ? 0.079 5.422 -12.727 1 82.12 100 ILE A CA 1
ATOM 827 C C . ILE A 1 100 ? 1.415 4.852 -13.195 1 82.12 100 ILE A C 1
ATOM 829 O O . ILE A 1 100 ? 1.475 3.727 -13.695 1 82.12 100 ILE A O 1
ATOM 833 N N . ALA A 1 101 ? 2.48 5.574 -12.977 1 80.31 101 ALA A N 1
ATOM 834 C CA . ALA A 1 101 ? 3.805 5.195 -13.461 1 80.31 101 ALA A CA 1
ATOM 835 C C . ALA A 1 101 ? 4.324 3.961 -12.734 1 80.31 101 ALA A C 1
ATOM 837 O O . ALA A 1 101 ? 5.012 3.125 -13.32 1 80.31 101 ALA A O 1
ATOM 838 N N . SER A 1 102 ? 3.957 3.854 -11.492 1 80.12 102 SER A N 1
ATOM 839 C CA . SER A 1 102 ? 4.449 2.74 -10.688 1 80.12 102 SER A CA 1
ATOM 840 C C . SER A 1 102 ? 3.664 1.464 -10.969 1 80.12 102 SER A C 1
ATOM 842 O O . SER A 1 102 ? 4.121 0.364 -10.656 1 80.12 102 SER A O 1
ATOM 844 N N . ARG A 1 103 ? 2.555 1.686 -11.727 1 78.5 103 ARG A N 1
ATOM 845 C CA . ARG A 1 103 ? 1.67 0.529 -11.828 1 78.5 103 ARG A CA 1
ATOM 846 C C . ARG A 1 103 ? 1.362 0.203 -13.289 1 78.5 103 ARG A C 1
ATOM 848 O O . ARG A 1 103 ? 0.985 -0.926 -13.609 1 78.5 103 ARG A O 1
ATOM 855 N N . TYR A 1 104 ? 1.554 1.186 -14.164 1 77.31 104 TYR A N 1
ATOM 856 C CA . TYR A 1 104 ? 1.008 0.955 -15.5 1 77.31 104 TYR A CA 1
ATOM 857 C C . TYR A 1 104 ? 2.008 1.36 -16.578 1 77.31 104 TYR A C 1
ATOM 859 O O . TYR A 1 104 ? 1.743 1.202 -17.766 1 77.31 104 TYR A O 1
ATOM 867 N N . THR A 1 105 ? 3.125 1.804 -16.203 1 77.75 105 THR A N 1
ATOM 868 C CA . THR A 1 105 ? 4.023 2.309 -17.25 1 77.75 105 THR A CA 1
ATOM 869 C C . THR A 1 105 ? 5.395 1.649 -17.125 1 77.75 105 THR A C 1
ATOM 871 O O . THR A 1 105 ? 5.641 0.857 -16.219 1 77.75 105 THR A O 1
ATOM 874 N N . LEU A 1 106 ? 6.227 1.916 -18.125 1 83.25 106 LEU A N 1
ATOM 875 C CA . LEU A 1 106 ? 7.59 1.406 -18.188 1 83.25 106 LEU A CA 1
ATOM 876 C C . LEU A 1 106 ? 8.555 2.352 -17.484 1 83.25 106 LEU A C 1
ATOM 878 O O . LEU A 1 106 ? 9.734 2.027 -17.312 1 83.25 106 LEU A O 1
ATOM 882 N N . ARG A 1 107 ? 8.039 3.328 -16.938 1 87.94 107 ARG A N 1
ATOM 883 C CA . ARG A 1 107 ? 8.914 4.281 -16.266 1 87.94 107 ARG A CA 1
ATOM 884 C C . ARG A 1 107 ? 9.531 3.67 -15.008 1 87.94 107 ARG A C 1
ATOM 886 O O . ARG A 1 107 ? 8.82 3.104 -14.172 1 87.94 107 ARG A O 1
ATOM 893 N N . VAL A 1 108 ? 10.852 3.76 -15 1 91.38 108 VAL A N 1
ATOM 894 C CA . VAL A 1 108 ? 11.602 3.318 -13.828 1 91.38 108 VAL A CA 1
ATOM 895 C C . VAL A 1 108 ? 12.18 4.531 -13.102 1 91.38 108 VAL A C 1
ATOM 897 O O . VAL A 1 108 ? 12.805 5.395 -13.719 1 91.38 108 VAL A O 1
ATOM 900 N N . TYR A 1 109 ? 11.992 4.516 -11.852 1 94.56 109 TYR A N 1
ATOM 901 C CA . TYR A 1 109 ? 12.438 5.668 -11.07 1 94.56 109 TYR A CA 1
ATOM 902 C C . TYR A 1 109 ? 13.875 5.488 -10.602 1 94.56 109 TYR A C 1
ATOM 904 O O . TYR A 1 109 ? 14.266 4.395 -10.188 1 94.56 109 TYR A O 1
ATOM 912 N N . THR A 1 110 ? 14.656 6.625 -10.75 1 96 110 THR A N 1
ATOM 913 C CA . THR A 1 110 ? 16.031 6.648 -10.25 1 96 110 THR A CA 1
ATOM 914 C C . THR A 1 110 ? 16.062 7.16 -8.812 1 96 110 THR A C 1
ATOM 916 O O . THR A 1 110 ? 15.047 7.566 -8.258 1 96 110 THR A O 1
ATOM 919 N N . ARG A 1 111 ? 17.297 7.031 -8.266 1 97.56 111 ARG A N 1
ATOM 920 C CA . ARG A 1 111 ? 17.516 7.602 -6.941 1 97.56 111 ARG A CA 1
ATOM 921 C C . ARG A 1 111 ? 17.109 9.07 -6.902 1 97.56 111 ARG A C 1
ATOM 923 O O . ARG A 1 111 ? 16.422 9.508 -5.98 1 97.56 111 ARG A O 1
ATOM 930 N N . GLU A 1 112 ? 17.531 9.781 -7.891 1 97.75 112 GLU A N 1
ATOM 931 C CA . GLU A 1 112 ? 17.25 11.211 -7.957 1 97.75 112 GLU A CA 1
ATOM 932 C C . GLU A 1 112 ? 15.758 11.484 -8.039 1 97.75 112 GLU A C 1
ATOM 934 O O . GLU A 1 112 ? 15.25 12.414 -7.398 1 97.75 112 GLU A O 1
ATOM 939 N N . ASP A 1 113 ? 15.039 10.695 -8.867 1 96.44 113 ASP A N 1
ATOM 940 C CA . ASP A 1 113 ? 13.594 10.812 -8.961 1 96.44 113 ASP A CA 1
ATOM 941 C C . ASP A 1 113 ? 12.938 10.641 -7.59 1 96.44 113 ASP A C 1
ATOM 943 O O . ASP A 1 113 ? 12.086 11.438 -7.195 1 96.44 113 ASP A O 1
ATOM 947 N N . ALA A 1 114 ? 13.344 9.539 -6.949 1 97.56 114 ALA A N 1
ATOM 948 C CA . ALA A 1 114 ? 12.742 9.195 -5.66 1 97.56 114 ALA A CA 1
ATOM 949 C C . ALA A 1 114 ? 13.016 10.281 -4.621 1 97.56 114 ALA A C 1
ATOM 951 O O . ALA A 1 114 ? 12.125 10.648 -3.852 1 97.56 114 ALA A O 1
ATOM 952 N N . GLU A 1 115 ? 14.219 10.781 -4.57 1 98.25 115 GLU A N 1
ATOM 953 C CA . GLU A 1 115 ? 14.586 11.852 -3.648 1 98.25 115 GLU A CA 1
ATOM 954 C C . GLU A 1 115 ? 13.781 13.117 -3.922 1 98.25 115 GLU A C 1
ATOM 956 O O . GLU A 1 115 ? 13.344 13.789 -2.99 1 98.25 115 GLU A O 1
ATOM 961 N N . ASP A 1 116 ? 13.656 13.422 -5.184 1 97.88 116 ASP A N 1
ATOM 962 C CA . ASP A 1 116 ? 12.891 14.602 -5.566 1 97.88 116 ASP A CA 1
ATOM 963 C C . ASP A 1 116 ? 11.43 14.477 -5.145 1 97.88 116 ASP A C 1
ATOM 965 O O . ASP A 1 116 ? 10.828 15.438 -4.66 1 97.88 116 ASP A O 1
ATOM 969 N N . ILE A 1 117 ? 10.844 13.328 -5.34 1 97.75 117 ILE A N 1
ATOM 970 C CA . ILE A 1 117 ? 9.453 13.078 -4.98 1 97.75 117 ILE A CA 1
ATOM 971 C C . ILE A 1 117 ? 9.281 13.188 -3.465 1 97.75 117 ILE A C 1
ATOM 973 O O . ILE A 1 117 ? 8.367 13.859 -2.982 1 97.75 117 ILE A O 1
ATOM 977 N N . LEU A 1 118 ? 10.172 12.539 -2.729 1 98.44 118 LEU A N 1
ATOM 978 C CA . LEU A 1 118 ? 10.094 12.586 -1.272 1 98.44 118 LEU A CA 1
ATOM 979 C C . LEU A 1 118 ? 10.281 14.016 -0.762 1 98.44 118 LEU A C 1
ATOM 981 O O . LEU A 1 118 ? 9.633 14.422 0.204 1 98.44 118 LEU A O 1
ATOM 985 N N . SER A 1 119 ? 11.188 14.734 -1.415 1 98.38 119 SER A N 1
ATOM 986 C CA . SER A 1 119 ? 11.391 16.141 -1.064 1 98.38 119 SER A CA 1
ATOM 987 C C . SER A 1 119 ? 10.133 16.953 -1.313 1 98.38 119 SER A C 1
ATOM 989 O O . SER A 1 119 ? 9.805 17.844 -0.525 1 98.38 119 SER A O 1
ATOM 991 N N . THR A 1 120 ? 9.5 16.719 -2.441 1 98.12 120 THR A N 1
ATOM 992 C CA . THR A 1 120 ? 8.25 17.406 -2.752 1 98.12 120 THR A CA 1
ATOM 993 C C . THR A 1 120 ? 7.195 17.109 -1.69 1 98.12 120 THR A C 1
ATOM 995 O O . THR A 1 120 ? 6.484 18.016 -1.244 1 98.12 120 THR A O 1
ATOM 998 N N . VAL A 1 121 ? 7.102 15.859 -1.271 1 98.56 121 VAL A N 1
ATOM 999 C CA . VAL A 1 121 ? 6.164 15.461 -0.23 1 98.56 121 VAL A CA 1
ATOM 1000 C C . VAL A 1 121 ? 6.461 16.219 1.056 1 98.56 121 VAL A C 1
ATOM 1002 O O . VAL A 1 121 ? 5.543 16.719 1.721 1 98.56 121 VAL A O 1
ATOM 1005 N N . GLU A 1 122 ? 7.68 16.359 1.356 1 98.19 122 GLU A N 1
ATOM 1006 C CA . GLU A 1 122 ? 8.094 17.078 2.557 1 98.19 122 GLU A CA 1
ATOM 1007 C C . GLU A 1 122 ? 7.723 18.562 2.473 1 98.19 122 GLU A C 1
ATOM 1009 O O . GLU A 1 122 ? 7.289 19.156 3.461 1 98.19 122 GLU A O 1
ATOM 1014 N N . ARG A 1 123 ? 7.918 19.125 1.353 1 98 123 ARG A N 1
ATOM 1015 C CA . ARG A 1 123 ? 7.598 20.531 1.169 1 98 123 ARG A CA 1
ATOM 1016 C C . ARG A 1 123 ? 6.098 20.781 1.298 1 98 123 ARG A C 1
ATOM 1018 O O . ARG A 1 123 ? 5.672 21.766 1.901 1 98 123 ARG A O 1
ATOM 1025 N N . VAL A 1 124 ? 5.273 19.906 0.703 1 98.31 124 VAL A N 1
ATOM 1026 C CA . VAL A 1 124 ? 3.822 20.031 0.81 1 98.31 124 VAL A CA 1
ATOM 1027 C C . VAL A 1 124 ? 3.4 19.906 2.271 1 98.31 124 VAL A C 1
ATOM 1029 O O . VAL A 1 124 ? 2.609 20.703 2.768 1 98.31 124 VAL A O 1
ATOM 1032 N N . THR A 1 125 ? 3.961 18.906 2.941 1 97.94 125 THR A N 1
ATOM 1033 C CA . THR A 1 125 ? 3.619 18.641 4.336 1 97.94 125 THR A CA 1
ATOM 1034 C C . THR A 1 125 ? 4.008 19.812 5.219 1 97.94 125 THR A C 1
ATOM 1036 O O . THR A 1 125 ? 3.236 20.234 6.09 1 97.94 125 THR A O 1
ATOM 1039 N N . ALA A 1 126 ? 5.18 20.359 5.008 1 97.31 126 ALA A N 1
ATOM 1040 C CA . ALA A 1 126 ? 5.672 21.484 5.781 1 97.31 126 ALA A CA 1
ATOM 1041 C C . ALA A 1 126 ? 4.773 22.703 5.594 1 97.31 126 ALA A C 1
ATOM 1043 O O . ALA A 1 126 ? 4.492 23.438 6.551 1 97.31 126 ALA A O 1
ATOM 1044 N N . LEU A 1 127 ? 4.402 22.969 4.363 1 97.19 127 LEU A N 1
ATOM 1045 C CA . LEU A 1 127 ? 3.514 24.078 4.082 1 97.19 127 LEU A CA 1
ATOM 1046 C C . LEU A 1 127 ? 2.193 23.938 4.832 1 97.19 127 LEU A C 1
ATOM 1048 O O . LEU A 1 127 ? 1.729 24.875 5.473 1 97.19 127 LEU A O 1
ATOM 1052 N N . VAL A 1 128 ? 1.563 22.75 4.773 1 97 128 VAL A N 1
ATOM 1053 C CA . VAL A 1 128 ? 0.26 22.5 5.379 1 97 128 VAL A CA 1
ATOM 1054 C C . VAL A 1 128 ? 0.37 22.594 6.898 1 97 128 VAL A C 1
ATOM 1056 O O . VAL A 1 128 ? -0.5 23.172 7.555 1 97 128 VAL A O 1
ATOM 1059 N N . GLU A 1 129 ? 1.455 22.062 7.391 1 95.75 129 GLU A N 1
ATOM 1060 C CA . GLU A 1 129 ? 1.688 22.141 8.828 1 95.75 129 GLU A CA 1
ATOM 1061 C C . GLU A 1 129 ? 1.812 23.594 9.297 1 95.75 129 GLU A C 1
ATOM 1063 O O . GLU A 1 129 ? 1.27 23.969 10.336 1 95.75 129 GLU A O 1
ATOM 1068 N N . LYS A 1 130 ? 2.549 24.297 8.609 1 94.94 130 LYS A N 1
ATOM 1069 C CA . LYS A 1 130 ? 2.721 25.703 8.922 1 94.94 130 LYS A CA 1
ATOM 1070 C C . LYS A 1 130 ? 1.376 26.438 8.945 1 94.94 130 LYS A C 1
ATOM 1072 O O . LYS A 1 130 ? 1.12 27.25 9.836 1 94.94 130 LYS A O 1
ATOM 1077 N N . LEU A 1 131 ? 0.529 26.188 7.992 1 93.5 131 LEU A N 1
ATOM 1078 C CA . LEU A 1 131 ? -0.734 26.891 7.824 1 93.5 131 LEU A CA 1
ATOM 1079 C C . LEU A 1 131 ? -1.756 26.438 8.859 1 93.5 131 LEU A C 1
ATOM 1081 O O . LEU A 1 131 ? -2.668 27.203 9.211 1 93.5 131 LEU A O 1
ATOM 1085 N N . LEU A 1 132 ? -1.643 25.156 9.391 1 90.75 132 LEU A N 1
ATOM 1086 C CA . LEU A 1 132 ? -2.605 24.609 10.344 1 90.75 132 LEU A CA 1
ATOM 1087 C C . LEU A 1 132 ? -2.164 24.891 11.773 1 90.75 132 LEU A C 1
ATOM 1089 O O . LEU A 1 132 ? -2.947 24.734 12.711 1 90.75 132 LEU 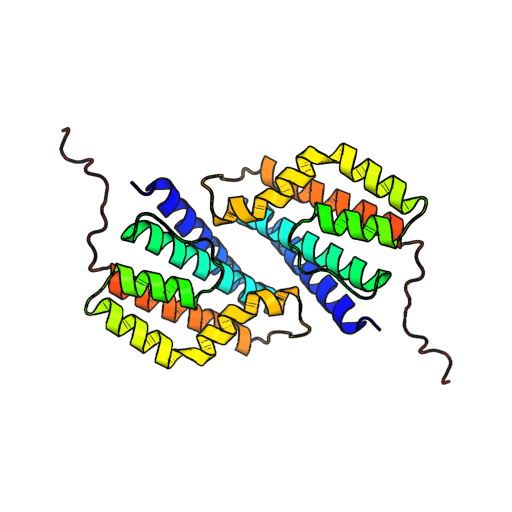A O 1
ATOM 1093 N N . ARG A 1 133 ? -0.876 25.094 12.062 1 81.19 133 ARG A N 1
ATOM 1094 C CA . ARG A 1 133 ? -0.428 25.453 13.398 1 81.19 133 ARG A CA 1
ATOM 1095 C C . ARG A 1 133 ? -1.257 26.609 13.961 1 81.19 133 ARG A C 1
ATOM 1097 O O . ARG A 1 133 ? -1.508 26.656 15.172 1 81.19 133 ARG A O 1
ATOM 1104 N N . GLY A 1 134 ? -1.703 27.438 13.258 1 62 134 GLY A N 1
ATOM 1105 C CA . GLY A 1 134 ? -2.52 28.531 13.758 1 62 134 GLY A CA 1
ATOM 1106 C C . GLY A 1 134 ? -3.986 28.172 13.891 1 62 134 GLY A C 1
ATOM 1107 O O . GLY A 1 134 ? -4.785 28.969 14.383 1 62 134 GLY A O 1
ATOM 1108 N N . THR A 1 135 ? -4.297 27.062 13.383 1 59.75 135 THR A N 1
ATOM 1109 C CA . THR A 1 135 ? -5.699 26.672 13.43 1 59.75 135 THR A CA 1
ATOM 1110 C C . THR A 1 135 ? -5.984 25.844 14.688 1 59.75 135 THR A C 1
ATOM 1112 O O . THR A 1 135 ? -5.23 24.938 15.023 1 59.75 135 THR A O 1
ATOM 1115 N N . PRO A 1 136 ? -6.738 26.406 15.789 1 52.56 136 PRO A N 1
ATOM 1116 C CA . PRO A 1 136 ? -7.039 25.672 17.016 1 52.56 136 PRO A CA 1
ATOM 1117 C C . PRO A 1 136 ? -7.352 24.188 16.75 1 52.56 136 PRO A C 1
ATOM 1119 O O . PRO A 1 136 ? -7.992 23.859 15.75 1 52.56 136 PRO A O 1
ATOM 1122 N N . ARG A 1 137 ? -6.484 23.281 17.188 1 52.72 137 ARG A N 1
ATOM 1123 C CA . ARG A 1 137 ? -6.793 21.859 17.125 1 52.72 137 ARG A CA 1
ATOM 1124 C C . ARG A 1 137 ? -8.062 21.531 17.906 1 52.72 137 ARG A C 1
ATOM 1126 O O . ARG A 1 137 ? -8.312 22.109 18.969 1 52.72 137 ARG A O 1
ATOM 1133 N N . ASP A 1 138 ? -9.203 21.578 17.438 1 45.09 138 ASP A N 1
ATOM 1134 C CA . ASP A 1 138 ? -10.32 21.188 18.281 1 45.09 138 ASP A CA 1
ATOM 1135 C C . ASP A 1 138 ? -9.961 19.984 19.141 1 45.09 138 ASP A C 1
ATOM 1137 O O . ASP A 1 138 ? -10.023 18.844 18.672 1 45.09 138 ASP A O 1
ATOM 1141 N N . ASP A 1 139 ? -8.883 19.953 19.891 1 41.16 139 ASP A N 1
ATOM 1142 C CA . ASP A 1 139 ? -8.828 18.938 20.938 1 41.16 139 ASP A CA 1
ATOM 1143 C C . ASP A 1 139 ? -10.172 18.812 21.641 1 41.16 139 ASP A C 1
ATOM 1145 O O . ASP A 1 139 ? -10.961 19.766 21.672 1 41.16 139 ASP A O 1
ATOM 1149 N N . ALA A 1 140 ? -10.734 17.625 22.219 1 39.66 140 ALA A N 1
ATOM 1150 C CA . ALA A 1 140 ? -11.891 17.328 23.047 1 39.66 140 ALA A CA 1
ATOM 1151 C C . ALA A 1 140 ? -12.055 18.359 24.156 1 39.66 140 ALA A C 1
ATOM 1153 O O . ALA A 1 140 ? -11.109 18.641 24.891 1 39.66 140 ALA A O 1
ATOM 1154 N N . ARG A 1 141 ? -13.086 19.281 24.328 1 36.75 141 ARG A N 1
ATOM 1155 C CA . ARG A 1 141 ? -13.906 19.672 25.469 1 36.75 141 ARG A CA 1
ATOM 1156 C C . ARG A 1 141 ? -13.977 18.562 26.516 1 36.75 141 ARG A C 1
ATOM 1158 O O . ARG A 1 141 ? -14.938 17.797 26.547 1 36.75 141 ARG A O 1
ATOM 1165 N N . GLU A 1 142 ? -12.969 17.766 26.578 1 36.69 142 GLU A N 1
ATOM 1166 C CA . GLU A 1 142 ? -13.055 16.969 27.797 1 36.69 142 GLU A CA 1
ATOM 1167 C C . GLU A 1 142 ? -13.227 17.859 29.031 1 36.69 142 GLU A C 1
ATOM 1169 O O . GLU A 1 142 ? -13.328 17.359 30.156 1 36.69 142 GLU A O 1
ATOM 1174 N N . GLU A 1 143 ? -12.898 19.172 29 1 33.25 143 GLU A N 1
ATOM 1175 C CA . GLU A 1 143 ? -12.758 19.719 30.344 1 33.25 143 GLU A CA 1
ATOM 1176 C C . GLU A 1 143 ? -14.094 19.75 31.078 1 33.25 143 GLU A C 1
ATOM 1178 O O . GLU A 1 143 ? -14.141 19.828 32.312 1 33.25 143 GLU A O 1
ATOM 1183 N N . THR A 1 144 ? -15.172 20.375 30.594 1 32.44 144 THR A N 1
ATOM 1184 C CA . THR A 1 144 ? -16.047 20.969 31.594 1 32.44 144 THR A CA 1
ATOM 1185 C C . THR A 1 144 ? -16.781 19.891 32.406 1 32.44 144 THR A C 1
ATOM 1187 O O . THR A 1 144 ? -17.578 20.203 33.281 1 32.44 144 THR A O 1
ATOM 1190 N N . HIS A 1 145 ? -17.047 18.656 31.766 1 35.16 145 HIS A N 1
ATOM 1191 C CA . HIS A 1 145 ? -17.875 18 32.781 1 35.16 145 HIS A CA 1
ATOM 1192 C C . HIS A 1 145 ? -17.062 17.531 33.969 1 35.16 145 HIS A C 1
ATOM 1194 O O . HIS A 1 145 ? -16.609 16.391 34 1 35.16 145 HIS A O 1
ATOM 1200 N N . ALA A 1 146 ? -15.867 18.297 34.406 1 27.33 146 ALA A N 1
ATOM 1201 C CA . ALA A 1 146 ? -15.672 18.094 35.844 1 27.33 146 ALA A CA 1
ATOM 1202 C C . ALA A 1 146 ? -16.766 18.797 36.656 1 27.33 146 ALA A C 1
ATOM 1204 O O . ALA 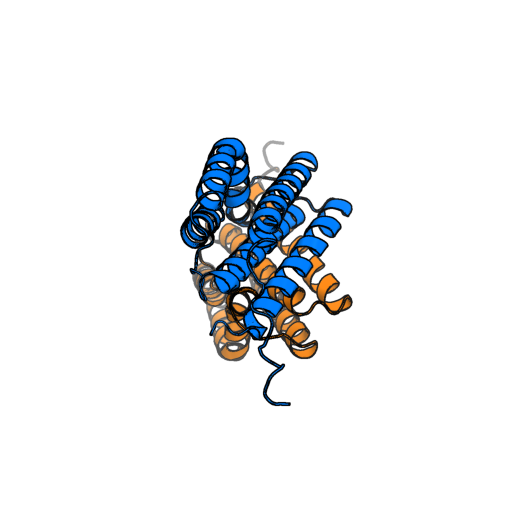A 1 146 ? -17.266 19.859 36.25 1 27.33 146 ALA A O 1
ATOM 1205 N N . MET B 1 1 ? 2.947 -6.441 -29.906 1 46 1 MET B N 1
ATOM 1206 C CA . MET B 1 1 ? 3.375 -7.457 -28.953 1 46 1 MET B CA 1
ATOM 1207 C C . MET B 1 1 ? 3.539 -6.852 -27.562 1 46 1 MET B C 1
ATOM 1209 O O . MET B 1 1 ? 3.92 -5.688 -27.422 1 46 1 MET B O 1
ATOM 1213 N N . PRO B 1 2 ? 2.76 -7.445 -26.562 1 60.28 2 PRO B N 1
ATOM 1214 C CA . PRO B 1 2 ? 3.023 -6.844 -25.266 1 60.28 2 PRO B CA 1
ATOM 1215 C C . PRO B 1 2 ? 4.516 -6.68 -24.969 1 60.28 2 PRO B C 1
ATOM 1217 O O . PRO B 1 2 ? 5.324 -7.496 -25.422 1 60.28 2 PRO B O 1
ATOM 1220 N N . SER B 1 3 ? 4.898 -5.434 -24.656 1 80.19 3 SER B N 1
ATOM 1221 C CA . SER B 1 3 ? 6.324 -5.203 -24.453 1 80.19 3 SER B CA 1
ATOM 1222 C C . SER B 1 3 ? 6.891 -6.141 -23.391 1 80.19 3 SER B C 1
ATOM 1224 O O . SER B 1 3 ? 6.383 -6.195 -22.281 1 80.19 3 SER B O 1
ATOM 1226 N N . ILE B 1 4 ? 7.613 -7.219 -23.797 1 85.88 4 ILE B N 1
ATOM 1227 C CA . ILE B 1 4 ? 8.344 -8.102 -22.891 1 85.88 4 ILE B CA 1
ATOM 1228 C C . ILE B 1 4 ? 8.93 -7.285 -21.75 1 85.88 4 ILE B C 1
ATOM 1230 O O . ILE B 1 4 ? 8.969 -7.746 -20.594 1 85.88 4 ILE B O 1
ATOM 1234 N N . GLU B 1 5 ? 9.273 -6.137 -22.094 1 89.12 5 GLU B N 1
ATOM 1235 C CA . GLU B 1 5 ? 9.844 -5.25 -21.078 1 89.12 5 GLU B CA 1
ATOM 1236 C C . GLU B 1 5 ? 8.789 -4.812 -20.062 1 89.12 5 GLU B C 1
ATOM 1238 O O . GLU B 1 5 ? 9.07 -4.742 -18.859 1 89.12 5 GLU B O 1
ATOM 1243 N N . GLU B 1 6 ? 7.633 -4.562 -20.594 1 89.88 6 GLU B N 1
ATOM 1244 C CA . GLU B 1 6 ? 6.543 -4.168 -19.719 1 89.88 6 GLU B CA 1
ATOM 1245 C C . GLU B 1 6 ? 6.141 -5.316 -18.797 1 89.88 6 GLU B C 1
ATOM 1247 O O . GLU B 1 6 ? 5.891 -5.109 -17.609 1 89.88 6 GLU B O 1
ATOM 1252 N N . TYR B 1 7 ? 6.125 -6.484 -19.359 1 93.12 7 TYR B N 1
ATOM 1253 C CA . TYR B 1 7 ? 5.809 -7.676 -18.578 1 93.12 7 TYR B CA 1
ATOM 1254 C C . TYR B 1 7 ? 6.805 -7.871 -17.438 1 93.12 7 TYR B C 1
ATOM 1256 O O . TYR B 1 7 ? 6.41 -8.07 -16.297 1 93.12 7 TYR B O 1
ATOM 1264 N N . ARG B 1 8 ? 8.023 -7.777 -17.766 1 93.5 8 ARG B N 1
ATOM 1265 C CA . ARG B 1 8 ? 9.078 -7.984 -16.781 1 93.5 8 ARG B CA 1
ATOM 1266 C C . ARG B 1 8 ? 9.031 -6.914 -15.695 1 93.5 8 ARG B C 1
ATOM 1268 O O . ARG B 1 8 ? 9.258 -7.211 -14.516 1 93.5 8 ARG B O 1
ATOM 1275 N N . LEU B 1 9 ? 8.773 -5.719 -16.094 1 93.38 9 LEU B N 1
ATOM 1276 C CA . LEU B 1 9 ? 8.734 -4.621 -15.133 1 93.38 9 LEU B CA 1
ATOM 1277 C C . LEU B 1 9 ? 7.562 -4.789 -14.172 1 93.38 9 LEU B C 1
ATOM 1279 O O . LEU B 1 9 ? 7.719 -4.582 -12.961 1 93.38 9 LEU B O 1
ATOM 1283 N N . LEU B 1 10 ? 6.391 -5.148 -14.688 1 93.75 10 LEU B N 1
ATOM 1284 C CA . LEU B 1 10 ? 5.223 -5.363 -13.836 1 93.75 10 LEU B CA 1
ATOM 1285 C C . LEU B 1 10 ? 5.48 -6.48 -12.828 1 93.75 10 LEU B C 1
ATOM 1287 O O . LEU B 1 10 ? 5.105 -6.367 -11.664 1 93.75 10 LEU B O 1
ATOM 1291 N N . LEU B 1 11 ? 6.152 -7.516 -13.281 1 95.19 11 LEU B N 1
ATOM 1292 C CA . LEU B 1 11 ? 6.453 -8.648 -12.406 1 95.19 11 LEU B CA 1
ATOM 1293 C C . LEU B 1 11 ? 7.457 -8.25 -11.336 1 95.19 11 LEU B C 1
ATOM 1295 O O . LEU B 1 11 ? 7.34 -8.672 -10.18 1 95.19 11 LEU B O 1
ATOM 1299 N N . GLN B 1 12 ? 8.406 -7.535 -11.773 1 95.19 12 GLN B N 1
ATOM 1300 C CA . GLN B 1 12 ? 9.422 -7.074 -10.828 1 95.19 12 GLN B CA 1
ATOM 1301 C C . GLN B 1 12 ? 8.797 -6.191 -9.75 1 95.19 12 GLN B C 1
ATOM 1303 O O . GLN B 1 12 ? 9.102 -6.344 -8.562 1 95.19 12 GLN B O 1
ATOM 1308 N N . ARG B 1 13 ? 7.961 -5.273 -10.125 1 95.12 13 ARG B N 1
ATOM 1309 C CA . ARG B 1 13 ? 7.277 -4.402 -9.172 1 95.12 13 ARG B CA 1
ATOM 1310 C C . ARG B 1 13 ? 6.371 -5.211 -8.25 1 95.12 13 ARG B C 1
ATOM 1312 O O . ARG B 1 13 ? 6.312 -4.953 -7.043 1 95.12 13 ARG B O 1
ATOM 1319 N N . SER B 1 14 ? 5.629 -6.16 -8.812 1 96.88 14 SER B N 1
ATOM 1320 C CA . SER B 1 14 ? 4.785 -7.039 -8.016 1 96.88 14 SER B CA 1
ATOM 1321 C C . SER B 1 14 ? 5.59 -7.738 -6.926 1 96.88 14 SER B C 1
ATOM 1323 O O . SER B 1 14 ? 5.199 -7.738 -5.758 1 96.88 14 SER B O 1
ATOM 1325 N N . ARG B 1 15 ? 6.715 -8.32 -7.332 1 96.81 15 ARG B N 1
ATOM 1326 C CA . ARG B 1 15 ? 7.57 -9.031 -6.391 1 96.81 15 ARG B CA 1
ATOM 1327 C C . ARG B 1 15 ? 8.07 -8.102 -5.293 1 96.81 15 ARG B C 1
ATOM 1329 O O . ARG B 1 15 ? 8.117 -8.477 -4.121 1 96.81 15 ARG B O 1
ATOM 1336 N N . MET B 1 16 ? 8.484 -6.922 -5.695 1 96.06 16 MET B N 1
ATOM 1337 C CA . MET B 1 16 ? 8.953 -5.922 -4.746 1 96.06 16 MET B CA 1
ATOM 1338 C C . MET B 1 16 ? 7.867 -5.574 -3.736 1 96.06 16 MET B C 1
ATOM 1340 O O . MET B 1 16 ? 8.133 -5.492 -2.535 1 96.06 16 MET B O 1
ATOM 1344 N N . PHE B 1 17 ? 6.605 -5.355 -4.156 1 97.19 17 PHE B N 1
ATOM 1345 C CA . PHE B 1 17 ? 5.488 -5.035 -3.277 1 97.19 17 PHE B CA 1
ATOM 1346 C C . PHE B 1 17 ? 5.199 -6.191 -2.328 1 97.19 17 PHE B C 1
ATOM 1348 O O . PHE B 1 17 ? 4.965 -5.98 -1.136 1 97.19 17 PHE B O 1
ATOM 1355 N N . LEU B 1 18 ? 5.258 -7.391 -2.82 1 98 18 LEU B N 1
ATOM 1356 C CA . LEU B 1 18 ? 4.93 -8.562 -2.01 1 98 18 LEU B CA 1
ATOM 1357 C C . LEU B 1 18 ? 6.02 -8.82 -0.976 1 98 18 LEU B C 1
ATOM 1359 O O . LEU B 1 18 ? 5.73 -9.242 0.147 1 98 18 LEU B O 1
ATOM 1363 N N . GLU B 1 19 ? 7.266 -8.617 -1.396 1 97.81 19 GLU B N 1
ATOM 1364 C CA . GLU B 1 19 ? 8.359 -8.719 -0.433 1 97.81 19 GLU B CA 1
ATOM 1365 C C . GLU B 1 19 ? 8.203 -7.695 0.685 1 97.81 19 GLU B C 1
ATOM 1367 O O . GLU B 1 19 ? 8.383 -8.016 1.861 1 97.81 19 GLU B O 1
ATOM 1372 N N . GLU B 1 20 ? 7.863 -6.508 0.294 1 97.75 20 GLU B N 1
ATOM 1373 C CA . GLU B 1 20 ? 7.66 -5.445 1.276 1 97.75 20 GLU B CA 1
ATOM 1374 C C . GLU B 1 20 ? 6.457 -5.742 2.17 1 97.75 20 GLU B C 1
ATOM 1376 O O . GLU B 1 20 ? 6.445 -5.371 3.346 1 97.75 20 GLU B O 1
ATOM 1381 N N . ALA B 1 21 ? 5.422 -6.336 1.667 1 98.06 21 ALA B N 1
ATOM 1382 C CA . ALA B 1 21 ? 4.262 -6.727 2.463 1 98.06 21 ALA B CA 1
ATOM 1383 C C . ALA B 1 21 ? 4.66 -7.691 3.576 1 98.06 21 ALA B C 1
ATOM 1385 O O . ALA B 1 21 ? 4.199 -7.559 4.715 1 98.06 21 ALA B O 1
ATOM 1386 N N . ARG B 1 22 ? 5.477 -8.625 3.238 1 98.19 22 ARG B N 1
ATOM 1387 C CA . ARG B 1 22 ? 5.953 -9.594 4.227 1 98.19 22 ARG B CA 1
ATOM 1388 C C . ARG B 1 22 ? 6.816 -8.906 5.285 1 98.19 22 ARG B C 1
ATOM 1390 O O . ARG B 1 22 ? 6.73 -9.242 6.469 1 98.19 22 ARG B O 1
ATOM 1397 N N . ASP B 1 23 ? 7.672 -8.016 4.844 1 97.44 23 ASP B N 1
ATOM 1398 C CA . ASP B 1 23 ? 8.484 -7.254 5.781 1 97.44 23 ASP B CA 1
ATOM 1399 C C . ASP B 1 23 ? 7.609 -6.441 6.734 1 97.44 23 ASP B C 1
ATOM 1401 O O . ASP B 1 23 ? 7.887 -6.363 7.93 1 97.44 23 ASP B O 1
ATOM 1405 N N . ALA B 1 24 ? 6.605 -5.77 6.184 1 97.69 24 ALA B N 1
ATOM 1406 C CA . ALA B 1 24 ? 5.68 -4.977 6.984 1 97.69 24 ALA B CA 1
ATOM 1407 C C . ALA B 1 24 ? 4.953 -5.844 8.008 1 97.69 24 ALA B C 1
ATOM 1409 O O . ALA B 1 24 ? 4.734 -5.422 9.141 1 97.69 24 ALA B O 1
ATOM 1410 N N . LEU B 1 25 ? 4.543 -7.07 7.594 1 97.94 25 LEU B N 1
ATOM 1411 C CA . LEU B 1 25 ? 3.918 -8.008 8.516 1 97.94 25 LEU B CA 1
ATOM 1412 C C . LEU B 1 25 ? 4.859 -8.352 9.664 1 97.94 25 LEU B C 1
ATOM 1414 O O . LEU B 1 25 ? 4.445 -8.359 10.828 1 97.94 25 LEU B O 1
ATOM 1418 N N . ALA B 1 26 ? 6.133 -8.594 9.336 1 97.69 26 ALA B N 1
ATOM 1419 C CA . ALA B 1 26 ? 7.137 -8.945 10.344 1 97.69 26 ALA B CA 1
ATOM 1420 C C . ALA B 1 26 ? 7.352 -7.801 11.328 1 97.69 26 ALA B C 1
ATOM 1422 O O . ALA B 1 26 ? 7.617 -8.031 12.508 1 97.69 26 ALA B O 1
ATOM 1423 N N . LYS B 1 27 ? 7.172 -6.602 10.891 1 96.56 27 LYS B N 1
ATOM 1424 C CA . LYS B 1 27 ? 7.359 -5.41 11.711 1 96.56 27 LYS B CA 1
ATOM 1425 C C . LYS B 1 27 ? 6.055 -5 12.391 1 96.56 27 LYS B C 1
ATOM 1427 O O . LYS B 1 27 ? 5.977 -3.934 13 1 96.56 27 LYS B O 1
ATOM 1432 N N . GLN B 1 28 ? 5.02 -5.777 12.18 1 97.12 28 GLN B N 1
ATOM 1433 C CA . GLN B 1 28 ? 3.719 -5.602 12.812 1 97.12 28 GLN B CA 1
ATOM 1434 C C . GLN B 1 28 ? 3.014 -4.355 12.281 1 97.12 28 GLN B C 1
ATOM 1436 O O . GLN B 1 28 ? 2.268 -3.701 13.008 1 97.12 28 GLN B O 1
ATOM 1441 N N . ARG B 1 29 ? 3.348 -3.971 11.094 1 96.19 29 ARG B N 1
ATOM 1442 C CA . ARG B 1 29 ? 2.621 -2.928 10.375 1 96.19 29 ARG B CA 1
ATOM 1443 C C . ARG B 1 29 ? 1.531 -3.527 9.492 1 96.19 29 ARG B C 1
ATOM 1445 O O . ARG B 1 29 ? 1.635 -3.5 8.266 1 96.19 29 ARG B O 1
ATOM 1452 N N . TYR B 1 30 ? 0.469 -3.867 10.109 1 96.56 30 TYR B N 1
ATOM 1453 C CA . TYR B 1 30 ? -0.502 -4.754 9.484 1 96.56 30 TYR B CA 1
ATOM 1454 C C . TYR B 1 30 ? -1.285 -4.023 8.398 1 96.56 30 TYR B C 1
ATOM 1456 O O . TYR B 1 30 ? -1.567 -4.586 7.34 1 96.56 30 TYR B O 1
ATOM 1464 N N . ASP B 1 31 ? -1.62 -2.803 8.648 1 95 31 ASP B N 1
ATOM 1465 C CA . ASP B 1 31 ? -2.348 -2.033 7.645 1 95 31 ASP B CA 1
ATOM 1466 C C . ASP B 1 31 ? -1.525 -1.88 6.367 1 95 31 ASP B C 1
ATOM 1468 O O . ASP B 1 31 ? -2.057 -2.002 5.262 1 95 31 ASP B O 1
ATOM 1472 N N . LEU B 1 32 ? -0.245 -1.598 6.52 1 96.31 32 LEU B N 1
ATOM 1473 C CA . LEU B 1 32 ? 0.656 -1.463 5.379 1 96.31 32 LEU B CA 1
ATOM 1474 C C . LEU B 1 32 ? 0.84 -2.801 4.672 1 96.31 32 LEU B C 1
ATOM 1476 O O . LEU B 1 32 ? 0.882 -2.855 3.441 1 96.31 32 LEU B O 1
ATOM 1480 N N . ALA B 1 33 ? 0.944 -3.865 5.469 1 97.62 33 ALA B N 1
ATOM 1481 C CA . ALA B 1 33 ? 1.163 -5.203 4.922 1 97.62 33 ALA B CA 1
ATOM 1482 C C . ALA B 1 33 ? 0.034 -5.602 3.977 1 97.62 33 ALA B C 1
ATOM 1484 O O . ALA B 1 33 ? 0.283 -6.086 2.871 1 97.62 33 ALA B O 1
ATOM 1485 N N . VAL B 1 34 ? -1.18 -5.402 4.434 1 97.5 34 VAL B N 1
ATOM 1486 C CA . VAL B 1 34 ? -2.314 -5.855 3.633 1 97.5 34 VAL B CA 1
ATOM 1487 C C . VAL B 1 34 ? -2.457 -4.977 2.393 1 97.5 34 VAL B C 1
ATOM 1489 O O . VAL B 1 34 ? -2.803 -5.469 1.314 1 97.5 34 VAL B O 1
ATOM 1492 N N . PHE B 1 35 ? -2.178 -3.66 2.467 1 96.44 35 PHE B N 1
ATOM 1493 C CA . PHE B 1 35 ? -2.207 -2.742 1.334 1 96.44 35 PHE B CA 1
ATOM 1494 C C . PHE B 1 35 ? -1.202 -3.164 0.269 1 96.44 35 PHE B C 1
ATOM 1496 O O . PHE B 1 35 ? -1.553 -3.295 -0.906 1 96.44 35 PHE B O 1
ATOM 1503 N N . LEU B 1 36 ? -0.039 -3.406 0.702 1 97.12 36 LEU B N 1
ATOM 1504 C CA . LEU B 1 36 ? 1.027 -3.783 -0.219 1 97.12 36 LEU B CA 1
ATOM 1505 C C . LEU B 1 36 ? 0.745 -5.141 -0.851 1 97.12 36 LEU B C 1
ATOM 1507 O O . LEU B 1 36 ? 1.053 -5.359 -2.025 1 97.12 36 LEU B O 1
ATOM 1511 N N . ALA B 1 37 ? 0.223 -6.059 -0.09 1 97.94 37 ALA B N 1
ATOM 1512 C CA . ALA B 1 37 ? -0.133 -7.379 -0.606 1 97.94 37 ALA B CA 1
ATOM 1513 C C . ALA B 1 37 ? -1.165 -7.27 -1.725 1 97.94 37 ALA B C 1
ATOM 1515 O O . ALA B 1 37 ? -1.045 -7.934 -2.756 1 97.94 37 ALA B O 1
ATOM 1516 N N . GLU B 1 38 ? -2.186 -6.488 -1.428 1 96.88 38 GLU B N 1
ATOM 1517 C CA . GLU B 1 38 ? -3.219 -6.273 -2.436 1 96.88 38 GLU B CA 1
ATOM 1518 C C . GLU B 1 38 ? -2.635 -5.656 -3.703 1 96.88 38 GLU B C 1
ATOM 1520 O O . GLU B 1 38 ? -2.898 -6.133 -4.809 1 96.88 38 GLU B O 1
ATOM 1525 N N . GLN B 1 39 ? -1.826 -4.613 -3.576 1 95.69 39 GLN B N 1
ATOM 1526 C CA . GLN B 1 39 ? -1.211 -3.934 -4.711 1 95.69 39 GLN B CA 1
ATOM 1527 C C . GLN B 1 39 ? -0.289 -4.875 -5.484 1 95.69 39 GLN B C 1
ATOM 1529 O O . GLN B 1 39 ? -0.276 -4.867 -6.715 1 95.69 39 GLN B O 1
ATOM 1534 N N . GLY B 1 40 ? 0.478 -5.652 -4.738 1 96.94 40 GLY B N 1
ATOM 1535 C CA . GLY B 1 40 ? 1.369 -6.609 -5.371 1 96.94 40 GLY B CA 1
ATOM 1536 C C . GLY B 1 40 ? 0.638 -7.645 -6.207 1 96.94 40 GLY B C 1
ATOM 1537 O O . GLY B 1 40 ? 1.083 -7.992 -7.301 1 96.94 40 GLY B O 1
ATOM 1538 N N . LEU B 1 41 ? -0.469 -8.102 -5.688 1 97.75 41 LEU B N 1
ATOM 1539 C CA . LEU B 1 41 ? -1.258 -9.094 -6.418 1 97.75 41 LEU B CA 1
ATOM 1540 C C . LEU B 1 41 ? -1.861 -8.484 -7.68 1 97.75 41 LEU B C 1
ATOM 1542 O O . LEU B 1 41 ? -1.924 -9.141 -8.719 1 97.75 41 LEU B O 1
ATOM 1546 N N . GLN B 1 42 ? -2.389 -7.293 -7.605 1 96.06 42 GLN B N 1
ATOM 1547 C CA . GLN B 1 42 ? -2.914 -6.602 -8.781 1 96.06 42 GLN B CA 1
ATOM 1548 C C . GLN B 1 42 ? -1.866 -6.516 -9.883 1 96.06 42 GLN B C 1
ATOM 1550 O O . GLN B 1 42 ? -2.154 -6.824 -11.047 1 96.06 42 GLN B O 1
ATOM 1555 N N . LEU B 1 43 ? -0.663 -6.117 -9.508 1 95.62 43 LEU B N 1
ATOM 1556 C CA . LEU B 1 43 ? 0.425 -5.992 -10.469 1 95.62 43 LEU B CA 1
ATOM 1557 C C . LEU B 1 43 ? 0.76 -7.348 -11.094 1 95.62 43 LEU B C 1
ATOM 1559 O O . LEU B 1 43 ? 1.03 -7.434 -12.289 1 95.62 43 LEU B O 1
ATOM 1563 N N . TYR B 1 44 ? 0.735 -8.359 -10.266 1 97.12 44 TYR B N 1
ATOM 1564 C CA . TYR B 1 44 ? 1.003 -9.711 -10.75 1 97.12 44 TYR B CA 1
ATOM 1565 C C . TYR B 1 44 ? -0.026 -10.125 -11.797 1 97.12 44 TYR B C 1
ATOM 1567 O O . TYR B 1 44 ? 0.332 -10.625 -12.859 1 97.12 44 TYR B O 1
ATOM 1575 N N . LEU B 1 45 ? -1.257 -9.953 -11.469 1 96.81 45 LEU B N 1
ATOM 1576 C CA . LEU B 1 45 ? -2.334 -10.367 -12.359 1 96.81 45 LEU B CA 1
ATOM 1577 C C . LEU B 1 45 ? -2.307 -9.562 -13.656 1 96.81 45 LEU B C 1
ATOM 1579 O O . LEU B 1 45 ? -2.588 -10.102 -14.727 1 96.81 45 LEU B O 1
ATOM 1583 N N . AR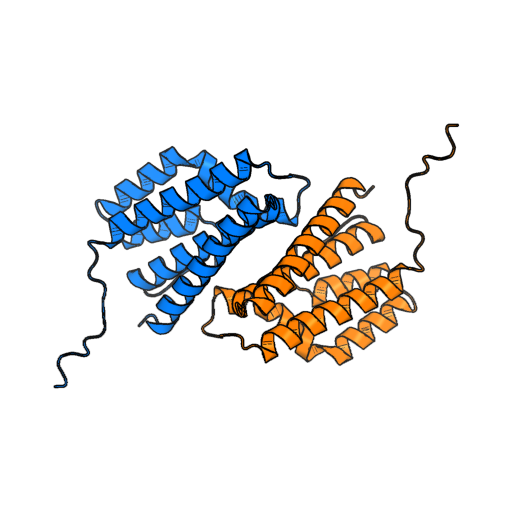G B 1 46 ? -1.992 -8.32 -13.625 1 95 46 ARG B N 1
ATOM 1584 C CA . ARG B 1 46 ? -1.854 -7.5 -14.82 1 95 46 ARG B CA 1
ATOM 1585 C C . ARG B 1 46 ? -0.716 -8.008 -15.703 1 95 46 ARG B C 1
ATOM 1587 O O . ARG B 1 46 ? -0.829 -8.008 -16.922 1 95 46 ARG B O 1
ATOM 1594 N N . ALA B 1 47 ? 0.421 -8.344 -15.031 1 95 47 ALA B N 1
ATOM 1595 C CA . ALA B 1 47 ? 1.542 -8.906 -15.781 1 95 47 ALA B CA 1
ATOM 1596 C C . ALA B 1 47 ? 1.125 -10.172 -16.516 1 95 47 ALA B C 1
ATOM 1598 O O . ALA B 1 47 ? 1.472 -10.359 -17.688 1 95 47 ALA B O 1
ATOM 1599 N N . GLN B 1 48 ? 0.368 -11 -15.844 1 95.62 48 GLN B N 1
ATOM 1600 C CA . GLN B 1 48 ? -0.053 -12.25 -16.469 1 95.62 48 GLN B CA 1
ATOM 1601 C C . GLN B 1 48 ? -1.04 -11.992 -17.594 1 95.62 48 GLN B C 1
ATOM 1603 O O . GLN B 1 48 ? -1.021 -12.695 -18.609 1 95.62 48 GLN B O 1
ATOM 1608 N N . LEU B 1 49 ? -1.933 -11.07 -17.438 1 94.88 49 LEU B N 1
ATOM 1609 C CA . LEU B 1 49 ? -2.859 -10.703 -18.5 1 94.88 49 LEU B CA 1
ATOM 1610 C C . LEU B 1 49 ? -2.107 -10.148 -19.703 1 94.88 49 LEU B C 1
ATOM 1612 O O . LEU B 1 49 ? -2.455 -10.453 -20.859 1 94.88 49 LEU B O 1
ATOM 1616 N N . LEU B 1 50 ? -1.149 -9.344 -19.406 1 93 50 LEU B N 1
ATOM 1617 C CA . LEU B 1 50 ? -0.311 -8.828 -20.484 1 93 50 LEU B CA 1
ATOM 1618 C C . LEU B 1 50 ? 0.359 -9.961 -21.25 1 93 50 LEU B C 1
ATOM 1620 O O . LEU B 1 50 ? 0.42 -9.93 -22.469 1 93 50 LEU B O 1
ATOM 1624 N N . ARG B 1 51 ? 0.804 -10.875 -20.531 1 91.62 51 ARG B N 1
ATOM 1625 C CA . ARG B 1 51 ? 1.484 -12.023 -21.109 1 91.62 51 ARG B CA 1
ATOM 1626 C C . ARG B 1 51 ? 0.536 -12.836 -21.984 1 91.62 51 ARG B C 1
ATOM 1628 O O . ARG B 1 51 ? 0.909 -13.273 -23.078 1 91.62 51 ARG B O 1
ATOM 1635 N N . VAL B 1 52 ? -0.613 -13.023 -21.547 1 91.94 52 VAL B N 1
ATOM 1636 C CA . VAL B 1 52 ? -1.531 -13.969 -22.172 1 91.94 52 VAL B CA 1
ATOM 1637 C C . VAL B 1 52 ? -2.381 -13.242 -23.219 1 91.94 52 VAL B C 1
ATOM 1639 O O . VAL B 1 52 ? -2.699 -13.812 -24.266 1 91.94 52 VAL B O 1
ATOM 1642 N N . LEU B 1 53 ? -2.807 -12.031 -22.922 1 90.75 53 LEU B N 1
ATOM 1643 C CA . LEU B 1 53 ? -3.764 -11.312 -23.766 1 90.75 53 LEU B CA 1
ATOM 1644 C C . LEU B 1 53 ? -3.082 -10.172 -24.516 1 90.75 53 LEU B C 1
ATOM 1646 O O . LEU B 1 53 ? -3.637 -9.641 -25.469 1 90.75 53 LEU B O 1
ATOM 1650 N N . GLY B 1 54 ? -1.861 -9.789 -24.125 1 90.06 54 GLY B N 1
ATOM 1651 C CA . GLY B 1 54 ? -1.166 -8.664 -24.734 1 90.06 54 GLY B CA 1
ATOM 1652 C C . GLY B 1 54 ? -1.646 -7.32 -24.219 1 90.06 54 GLY B C 1
ATOM 1653 O O . GLY B 1 54 ? -1.261 -6.277 -24.75 1 90.06 54 GLY B O 1
ATOM 1654 N N . ASP B 1 55 ? -2.605 -7.426 -23.219 1 88.38 55 ASP B N 1
ATOM 1655 C CA . ASP B 1 55 ? -3.158 -6.207 -22.641 1 88.38 55 ASP B CA 1
ATOM 1656 C C . ASP B 1 55 ? -3.764 -6.473 -21.266 1 88.38 55 ASP B C 1
ATOM 1658 O O . ASP B 1 55 ? -3.766 -7.609 -20.797 1 88.38 55 ASP B O 1
ATOM 1662 N N . TYR B 1 56 ? -4.004 -5.43 -20.594 1 86.88 56 TYR B N 1
ATOM 1663 C CA . TYR B 1 56 ? -4.699 -5.527 -19.328 1 86.88 56 TYR B CA 1
ATOM 1664 C C . TYR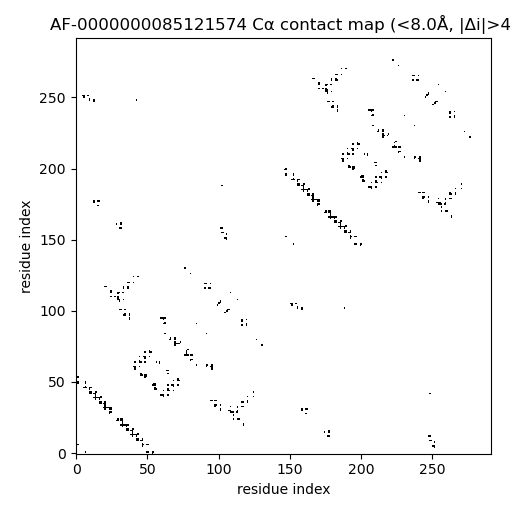 B 1 56 ? -5.574 -4.305 -19.078 1 86.88 56 TYR B C 1
ATOM 1666 O O . TYR B 1 56 ? -5.258 -3.205 -19.547 1 86.88 56 TYR B O 1
ATOM 1674 N N . PRO B 1 57 ? -6.695 -4.551 -18.406 1 83.69 57 PRO B N 1
ATOM 1675 C CA . PRO B 1 57 ? -7.59 -3.428 -18.125 1 83.69 57 PRO B CA 1
ATOM 1676 C C . PRO B 1 57 ? -7.078 -2.539 -16.984 1 83.69 57 PRO B C 1
ATOM 1678 O O . PRO B 1 57 ? -6.234 -2.967 -16.203 1 83.69 57 PRO B O 1
ATOM 1681 N N . ARG B 1 58 ? -7.656 -1.332 -17.016 1 80.69 58 ARG B N 1
ATOM 1682 C CA . ARG B 1 58 ? -7.387 -0.429 -15.906 1 80.69 58 ARG B CA 1
ATOM 1683 C C . ARG B 1 58 ? -8.414 -0.609 -14.797 1 80.69 58 ARG B C 1
ATOM 1685 O O . ARG B 1 58 ? -9.438 0.082 -14.766 1 80.69 58 ARG B O 1
ATOM 1692 N N . THR B 1 59 ? -8.336 -1.619 -14.141 1 81.62 59 THR B N 1
ATOM 1693 C CA . THR B 1 59 ? -9.203 -1.89 -13 1 81.62 59 THR B CA 1
ATOM 1694 C C . THR B 1 59 ? -8.383 -2.213 -11.758 1 81.62 59 THR B C 1
ATOM 1696 O O . THR B 1 59 ? -7.234 -2.645 -11.859 1 81.62 59 THR B O 1
ATOM 1699 N N . HIS B 1 60 ? -9.133 -1.986 -10.633 1 83.88 60 HIS B N 1
ATOM 1700 C CA . HIS B 1 60 ? -8.508 -2.328 -9.359 1 83.88 60 HIS B CA 1
ATOM 1701 C C . HIS B 1 60 ? -9.18 -3.545 -8.734 1 83.88 60 HIS B C 1
ATOM 1703 O O . HIS B 1 60 ? -8.875 -3.904 -7.59 1 83.88 60 HIS B O 1
ATOM 1709 N N . SER B 1 61 ? -9.984 -4.105 -9.438 1 91.88 61 SER B N 1
ATOM 1710 C CA . SER B 1 61 ? -10.68 -5.27 -8.906 1 91.88 61 SER B CA 1
ATOM 1711 C C . SER B 1 61 ? -9.914 -6.555 -9.195 1 91.88 61 SER B C 1
ATOM 1713 O O . SER B 1 61 ? -9.789 -6.961 -10.352 1 91.88 61 SER B O 1
ATOM 1715 N N . ILE B 1 62 ? -9.555 -7.273 -8.125 1 96.12 62 ILE B N 1
ATOM 1716 C CA . ILE B 1 62 ? -8.836 -8.539 -8.227 1 96.12 62 ILE B CA 1
ATOM 1717 C C . ILE B 1 62 ? -9.742 -9.594 -8.867 1 96.12 62 ILE B C 1
ATOM 1719 O O . ILE B 1 62 ? -9.281 -10.391 -9.695 1 96.12 62 ILE B O 1
ATOM 1723 N N . ARG B 1 63 ? -11 -9.57 -8.484 1 96.31 63 ARG B N 1
ATOM 1724 C CA . ARG B 1 63 ? -11.938 -10.547 -9.039 1 96.31 63 ARG B CA 1
ATOM 1725 C C . ARG B 1 63 ? -12.117 -10.344 -10.539 1 96.31 63 ARG B C 1
ATOM 1727 O O . ARG B 1 63 ? -12.211 -11.312 -11.297 1 96.31 63 ARG B O 1
ATOM 1734 N N . GLN B 1 64 ? -12.172 -9.125 -10.969 1 95.5 64 GLN B N 1
ATOM 1735 C CA . GLN B 1 64 ? -12.305 -8.836 -12.398 1 95.5 64 GLN B CA 1
ATOM 1736 C C . GLN B 1 64 ? -11.055 -9.266 -13.156 1 95.5 64 GLN B C 1
ATOM 1738 O O . GLN B 1 64 ? -11.148 -9.789 -14.273 1 95.5 64 GLN B O 1
ATOM 1743 N N . LEU B 1 65 ? -9.891 -9.008 -12.609 1 96.38 65 LEU B N 1
ATOM 1744 C CA . LEU B 1 65 ? -8.641 -9.422 -13.234 1 96.38 65 LEU B CA 1
ATOM 1745 C C . LEU B 1 65 ? -8.578 -10.938 -13.383 1 96.38 65 LEU B C 1
ATOM 1747 O O . LEU B 1 65 ? -8.172 -11.445 -14.438 1 96.38 65 LEU B O 1
ATOM 1751 N N . LEU B 1 66 ? -9 -11.633 -12.352 1 96.69 66 LEU B N 1
ATOM 1752 C CA . LEU B 1 66 ? -9.023 -13.094 -12.383 1 96.69 66 LEU B CA 1
ATOM 1753 C C . LEU B 1 66 ? -10.008 -13.594 -13.422 1 96.69 66 LEU B C 1
ATOM 1755 O O . LEU B 1 66 ? -9.734 -14.57 -14.133 1 96.69 66 LEU B O 1
ATOM 1759 N N . ALA B 1 67 ? -11.164 -12.969 -13.477 1 96.06 67 ALA B N 1
ATOM 1760 C CA . ALA B 1 67 ? -12.172 -13.359 -14.453 1 96.06 67 ALA B CA 1
ATOM 1761 C C . ALA B 1 67 ? -11.656 -13.188 -15.875 1 96.06 67 ALA B C 1
ATOM 1763 O O . ALA B 1 67 ? -11.898 -14.039 -16.734 1 96.06 67 ALA B O 1
ATOM 1764 N N . MET B 1 68 ? -10.984 -12.109 -16.109 1 95.56 68 MET B N 1
ATOM 1765 C CA . MET B 1 68 ? -10.422 -11.844 -17.422 1 95.56 68 MET B CA 1
ATOM 1766 C C . MET B 1 68 ? -9.352 -12.875 -17.766 1 95.56 68 MET B C 1
ATOM 1768 O O . MET B 1 68 ? -9.297 -13.359 -18.906 1 95.56 68 MET B O 1
ATOM 1772 N N . LEU B 1 69 ? -8.539 -13.148 -16.797 1 95.75 69 LEU B N 1
ATOM 1773 C CA . LEU B 1 69 ? -7.504 -14.156 -17 1 95.75 69 LEU B CA 1
ATOM 1774 C C . LEU B 1 69 ? -8.117 -15.516 -17.297 1 95.75 69 LEU B C 1
ATOM 1776 O O . LEU B 1 69 ? -7.617 -16.25 -18.156 1 95.75 69 LEU B O 1
ATOM 1780 N N . SER B 1 70 ? -9.164 -15.82 -16.531 1 95.75 70 SER B N 1
ATOM 1781 C CA . SER B 1 70 ? -9.906 -17.062 -16.734 1 95.75 70 SER B CA 1
ATOM 1782 C C . SER B 1 70 ? -10.391 -17.188 -18.172 1 95.75 70 SER B C 1
ATOM 1784 O O . SER B 1 70 ? -10.18 -18.219 -18.812 1 95.75 70 SER B O 1
ATOM 1786 N N . ARG B 1 71 ? -11.023 -16.172 -18.688 1 95.19 71 ARG B N 1
ATOM 1787 C CA . ARG B 1 71 ? -11.555 -16.188 -20.047 1 95.19 71 ARG B CA 1
ATOM 1788 C C . ARG B 1 71 ? -10.438 -16.281 -21.078 1 95.19 71 ARG B C 1
ATOM 1790 O O . ARG B 1 71 ? -10.602 -16.938 -22.109 1 95.19 71 ARG B O 1
ATOM 1797 N N . ALA B 1 72 ? -9.336 -15.602 -20.828 1 93.69 72 ALA B N 1
ATOM 1798 C CA . ALA B 1 72 ? -8.203 -15.586 -21.75 1 93.69 72 ALA B CA 1
ATOM 1799 C C . ALA B 1 72 ? -7.578 -16.969 -21.875 1 93.69 72 ALA B C 1
ATOM 1801 O O . ALA B 1 72 ? -7.129 -17.359 -22.953 1 93.69 72 ALA B O 1
ATOM 1802 N N . LEU B 1 73 ? -7.484 -17.688 -20.844 1 93.69 73 LEU B N 1
ATOM 1803 C CA . LEU B 1 73 ? -6.863 -19.016 -20.844 1 93.69 73 LEU B CA 1
ATOM 1804 C C . LEU B 1 73 ? -7.809 -20.062 -21.406 1 93.69 73 LEU B C 1
ATOM 1806 O O . LEU B 1 73 ? -7.379 -20.969 -22.125 1 93.69 73 LEU B O 1
ATOM 1810 N N . GLY B 1 74 ? -9.055 -19.922 -21.047 1 93.88 74 GLY B N 1
ATOM 1811 C CA . GLY B 1 74 ? -10.062 -20.828 -21.562 1 93.88 74 GLY B CA 1
ATOM 1812 C C . GLY B 1 74 ? -9.875 -22.266 -21.094 1 93.88 74 GLY B C 1
ATOM 1813 O O . GLY B 1 74 ? -9.008 -22.531 -20.25 1 93.88 74 GLY B O 1
ATOM 1814 N N . GLY B 1 75 ? -10.828 -23.141 -21.484 1 94.5 75 GLY B N 1
ATOM 1815 C CA . GLY B 1 75 ? -10.734 -24.562 -21.234 1 94.5 75 GLY B CA 1
ATOM 1816 C C . GLY B 1 75 ? -10.742 -24.922 -19.766 1 94.5 75 GLY B C 1
ATOM 1817 O O . GLY B 1 75 ? -11.586 -24.438 -19 1 94.5 75 GLY B O 1
ATOM 1818 N N . GLU B 1 76 ? -9.875 -25.828 -19.438 1 94.44 76 GLU B N 1
ATOM 1819 C CA . GLU B 1 76 ? -9.773 -26.328 -18.078 1 94.44 76 GLU B CA 1
ATOM 1820 C C . GLU B 1 76 ? -9.344 -25.234 -17.109 1 94.44 76 GLU B C 1
ATOM 1822 O O . GLU B 1 76 ? -9.789 -25.203 -15.953 1 94.44 76 GLU B O 1
ATOM 1827 N N . ALA B 1 77 ? -8.523 -24.359 -17.578 1 95.06 77 ALA B N 1
ATOM 1828 C CA . ALA B 1 77 ? -8.047 -23.266 -16.734 1 95.06 77 ALA B CA 1
ATOM 1829 C C . ALA B 1 77 ? -9.195 -22.344 -16.344 1 95.06 77 ALA B C 1
ATOM 1831 O O . ALA B 1 77 ? -9.242 -21.844 -15.211 1 95.06 77 ALA B O 1
ATOM 1832 N N . GLU B 1 78 ? -10.047 -22.094 -17.25 1 96.5 78 GLU B N 1
ATOM 1833 C CA . GLU B 1 78 ? -11.219 -21.266 -16.969 1 96.5 78 GLU B CA 1
ATOM 1834 C C . GLU B 1 78 ? -12.078 -21.875 -15.875 1 96.5 78 GLU B C 1
ATOM 1836 O O . GLU B 1 78 ? -12.523 -21.172 -14.961 1 96.5 78 GLU B O 1
ATOM 1841 N N . ARG B 1 79 ? -12.258 -23.188 -15.984 1 96.75 79 ARG B N 1
ATOM 1842 C CA . ARG B 1 79 ? -13.07 -23.891 -14.992 1 96.75 79 ARG B CA 1
ATOM 1843 C C . ARG B 1 79 ? -12.398 -23.875 -13.625 1 96.75 79 ARG B C 1
ATOM 1845 O O . ARG B 1 79 ? -13.062 -23.672 -12.602 1 96.75 79 ARG B O 1
ATOM 1852 N N . GLU B 1 80 ? -11.141 -24.016 -13.594 1 97.06 80 GLU B N 1
ATOM 1853 C CA . GLU B 1 80 ? -10.398 -24.047 -12.336 1 97.06 80 GLU B CA 1
ATOM 1854 C C . GLU B 1 80 ? -10.406 -22.688 -11.648 1 97.06 80 GLU B C 1
ATOM 1856 O O . GLU B 1 80 ? -10.57 -22.609 -10.43 1 97.06 80 GLU B O 1
ATOM 1861 N N . ILE B 1 81 ? -10.234 -21.625 -12.391 1 97.69 81 ILE B N 1
ATOM 1862 C CA . ILE B 1 81 ? -10.242 -20.281 -11.82 1 97.69 81 ILE B CA 1
ATOM 1863 C C . ILE B 1 81 ? -11.648 -19.953 -11.32 1 97.69 81 ILE B C 1
ATOM 1865 O O . ILE B 1 81 ? -11.805 -19.375 -10.242 1 97.69 81 ILE B O 1
ATOM 1869 N N . ALA B 1 82 ? -12.641 -20.328 -12.102 1 96.31 82 ALA B N 1
ATOM 1870 C CA . ALA B 1 82 ? -14.023 -20.078 -11.703 1 96.31 82 ALA B CA 1
ATOM 1871 C C . ALA B 1 82 ? -14.352 -20.781 -10.383 1 96.31 82 ALA B C 1
ATOM 1873 O O . ALA B 1 82 ? -15 -20.203 -9.508 1 96.31 82 ALA B O 1
ATOM 1874 N N . GLU B 1 83 ? -13.93 -21.984 -10.344 1 97.56 83 GLU B N 1
ATOM 1875 C CA . GLU B 1 83 ? -14.156 -22.75 -9.117 1 97.56 83 GLU B CA 1
ATOM 1876 C C . GLU B 1 83 ? -13.422 -22.125 -7.938 1 97.56 83 GLU B C 1
ATOM 1878 O O . GLU B 1 83 ? -13.961 -22.047 -6.828 1 97.56 83 GLU B O 1
ATOM 1883 N N . PHE B 1 84 ? -12.203 -21.781 -8.133 1 98.06 84 PHE B N 1
ATOM 1884 C CA . PHE B 1 84 ? -11.406 -21.125 -7.105 1 98.06 84 PHE B CA 1
ATOM 1885 C C . PHE B 1 84 ? -12.094 -19.844 -6.621 1 98.06 84 PHE B C 1
ATOM 1887 O O . PHE B 1 84 ? -12.172 -19.609 -5.414 1 98.06 84 PHE B O 1
ATOM 1894 N N . MET B 1 85 ? -12.578 -18.984 -7.582 1 97.69 85 MET B N 1
ATOM 1895 C CA . MET B 1 85 ? -13.219 -17.719 -7.25 1 97.69 85 MET B CA 1
ATOM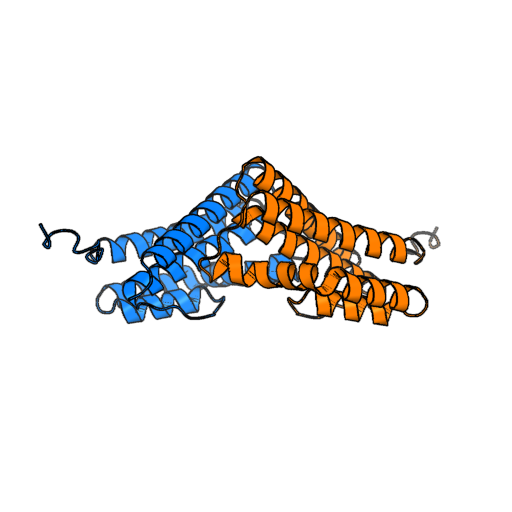 1896 C C . MET B 1 85 ? -14.484 -17.938 -6.43 1 97.69 85 MET B C 1
ATOM 1898 O O . MET B 1 85 ? -14.797 -17.172 -5.527 1 97.69 85 MET B O 1
ATOM 1902 N N . ARG B 1 86 ? -15.188 -19.031 -6.75 1 97.06 86 ARG B N 1
ATOM 1903 C CA . ARG B 1 86 ? -16.375 -19.375 -5.988 1 97.06 86 ARG B CA 1
ATOM 1904 C C . ARG B 1 86 ? -16.016 -19.797 -4.566 1 97.06 86 ARG B C 1
ATOM 1906 O O . ARG B 1 86 ? -16.641 -19.344 -3.602 1 97.06 86 ARG B O 1
ATOM 1913 N N . ARG B 1 87 ? -15.055 -20.594 -4.457 1 97.69 87 ARG B N 1
ATOM 1914 C CA . ARG B 1 87 ? -14.641 -21.156 -3.172 1 97.69 87 ARG B CA 1
ATOM 1915 C C . ARG B 1 87 ? -14.039 -20.062 -2.279 1 97.69 87 ARG B C 1
ATOM 1917 O O . ARG B 1 87 ? -14.242 -20.078 -1.063 1 97.69 87 ARG B O 1
ATOM 1924 N N . GLU B 1 88 ? -13.352 -19.156 -2.918 1 97.62 88 GLU B N 1
ATOM 1925 C CA . GLU B 1 88 ? -12.594 -18.156 -2.168 1 97.62 88 GLU B CA 1
ATOM 1926 C C . GLU B 1 88 ? -13.312 -16.812 -2.17 1 97.62 88 GLU B C 1
ATOM 1928 O O . GLU B 1 88 ? -12.727 -15.789 -1.804 1 97.62 88 GLU B O 1
ATOM 1933 N N . ARG B 1 89 ? -14.547 -16.75 -2.488 1 96.69 89 ARG B N 1
ATOM 1934 C CA . ARG B 1 89 ? -15.305 -15.516 -2.711 1 96.69 89 ARG B CA 1
ATOM 1935 C C . ARG B 1 89 ? -15.18 -14.57 -1.522 1 96.69 89 ARG B C 1
ATOM 1937 O O . ARG B 1 89 ? -14.875 -13.391 -1.691 1 96.69 89 ARG B O 1
ATOM 1944 N N . PRO B 1 90 ? -15.375 -15.062 -0.273 1 96.94 90 PRO B N 1
ATOM 1945 C CA . PRO B 1 90 ? -15.281 -14.133 0.855 1 96.94 90 PRO B CA 1
ATOM 1946 C C . PRO B 1 90 ? -13.875 -13.562 1.029 1 96.94 90 PRO B C 1
ATOM 1948 O O . PRO B 1 90 ? -13.719 -12.391 1.365 1 96.94 90 PRO B O 1
ATOM 1951 N N . ARG B 1 91 ? -12.891 -14.312 0.824 1 96.94 91 ARG B N 1
ATOM 1952 C CA . ARG B 1 91 ? -11.508 -13.875 0.987 1 96.94 91 ARG B CA 1
ATOM 1953 C C . ARG B 1 91 ? -11.102 -12.906 -0.12 1 96.94 91 ARG B C 1
ATOM 1955 O O . ARG B 1 91 ? -10.367 -11.953 0.124 1 96.94 91 ARG B O 1
ATOM 1962 N N . LEU B 1 92 ? -11.602 -13.195 -1.327 1 97.19 92 LEU B N 1
ATOM 1963 C CA . LEU B 1 92 ? -11.32 -12.297 -2.438 1 97.19 92 LEU B CA 1
ATOM 1964 C C . LEU B 1 92 ? -12 -10.945 -2.229 1 97.19 92 LEU B C 1
ATOM 1966 O O . LEU B 1 92 ? -11.445 -9.906 -2.584 1 97.19 92 LEU B O 1
ATOM 1970 N N . SER B 1 93 ? -13.172 -10.977 -1.698 1 95.38 93 SER B N 1
ATOM 1971 C CA . SER B 1 93 ? -13.875 -9.742 -1.37 1 95.38 93 SER B CA 1
ATOM 1972 C C . SER B 1 93 ? -13.109 -8.93 -0.325 1 95.38 93 SER B C 1
ATOM 1974 O O . SER B 1 93 ? -13 -7.711 -0.443 1 95.38 93 SER B O 1
ATOM 1976 N N . GLU B 1 94 ? -12.68 -9.633 0.689 1 94.81 94 GLU B N 1
ATOM 1977 C CA . GLU B 1 94 ? -11.891 -8.977 1.726 1 94.81 94 GLU B CA 1
ATOM 1978 C C . GLU B 1 94 ? -10.625 -8.352 1.144 1 94.81 94 GLU B C 1
ATOM 1980 O O . GLU B 1 94 ? -10.242 -7.25 1.525 1 94.81 94 GLU B O 1
ATOM 1985 N N . LEU B 1 95 ? -9.992 -9.039 0.33 1 95.06 95 LEU B N 1
ATOM 1986 C CA . LEU B 1 95 ? -8.773 -8.578 -0.319 1 95.06 95 LEU B CA 1
ATOM 1987 C C . LEU B 1 95 ? -9.039 -7.309 -1.126 1 95.06 95 LEU B C 1
ATOM 1989 O O . LEU B 1 95 ? -8.242 -6.371 -1.09 1 95.06 95 LEU B O 1
ATOM 1993 N N . GLU B 1 96 ? -10.148 -7.234 -1.816 1 93.06 96 GLU B N 1
ATOM 1994 C CA . GLU B 1 96 ? -10.492 -6.062 -2.617 1 93.06 96 GLU B CA 1
ATOM 1995 C C . GLU B 1 96 ? -10.844 -4.871 -1.731 1 93.06 96 GLU B C 1
ATOM 1997 O O . GLU B 1 96 ? -10.625 -3.721 -2.115 1 93.06 96 GLU B O 1
ATOM 2002 N N . ASP B 1 97 ? -11.266 -5.137 -0.559 1 92.81 97 ASP B N 1
ATOM 2003 C CA . ASP B 1 97 ? -11.656 -4.082 0.369 1 92.81 97 ASP B CA 1
ATOM 2004 C C . ASP B 1 97 ? -10.438 -3.438 1.018 1 92.81 97 ASP B C 1
ATOM 2006 O O . ASP B 1 97 ? -10.539 -2.361 1.612 1 92.81 97 ASP B O 1
ATOM 2010 N N . VAL B 1 98 ? -9.344 -4.105 0.887 1 92.38 98 VAL B N 1
ATOM 2011 C CA . VAL B 1 98 ? -8.125 -3.662 1.558 1 92.38 98 VAL B CA 1
ATOM 2012 C C . VAL B 1 98 ? -7.77 -2.248 1.107 1 92.38 98 VAL B C 1
ATOM 2014 O O . VAL B 1 98 ? -7.395 -1.404 1.926 1 92.38 98 VAL B O 1
ATOM 2017 N N . TYR B 1 99 ? -7.902 -1.996 -0.129 1 82.81 99 TYR B N 1
ATOM 2018 C CA . TYR B 1 99 ? -7.562 -0.678 -0.652 1 82.81 99 TYR B CA 1
ATOM 2019 C C . TYR B 1 99 ? -8.398 0.407 0.02 1 82.81 99 TYR B C 1
ATOM 2021 O O . TYR B 1 99 ? -7.848 1.369 0.566 1 82.81 99 TYR B O 1
ATOM 2029 N N . ILE B 1 100 ? -9.602 0.259 0.06 1 82.06 100 ILE B N 1
ATOM 2030 C CA . ILE B 1 100 ? -10.516 1.232 0.64 1 82.06 100 ILE B CA 1
ATOM 2031 C C . ILE B 1 100 ? -10.336 1.272 2.156 1 82.06 100 ILE B C 1
ATOM 2033 O O . ILE B 1 100 ? -10.258 2.35 2.75 1 82.06 100 ILE B O 1
ATOM 2037 N N . ALA B 1 101 ? -10.219 0.106 2.736 1 80.12 101 ALA B N 1
ATOM 2038 C CA . ALA B 1 101 ? -10.148 -0.008 4.191 1 80.12 101 ALA B CA 1
ATOM 2039 C C . ALA B 1 101 ? -8.844 0.585 4.727 1 80.12 101 ALA B C 1
ATOM 2041 O O . ALA B 1 101 ? -8.828 1.173 5.809 1 80.12 101 ALA B O 1
ATOM 2042 N N . SER B 1 102 ? -7.805 0.47 3.986 1 80 102 SER B N 1
ATOM 2043 C CA . SER B 1 102 ? -6.504 0.949 4.438 1 80 102 SER B CA 1
ATOM 2044 C C . SER B 1 102 ? -6.375 2.457 4.254 1 80 102 SER B C 1
ATOM 2046 O O . SER B 1 102 ? -5.508 3.09 4.859 1 80 102 SER B O 1
ATOM 2048 N N . ARG B 1 103 ? -7.414 2.992 3.5 1 78.06 103 ARG B N 1
ATOM 2049 C CA . ARG B 1 103 ? -7.211 4.391 3.137 1 78.06 103 ARG B CA 1
ATOM 2050 C C . ARG B 1 103 ? -8.398 5.242 3.553 1 78.06 103 ARG B C 1
ATOM 2052 O O . ARG B 1 103 ? -8.281 6.465 3.689 1 78.06 103 ARG B O 1
ATOM 2059 N N . TYR B 1 104 ? -9.508 4.605 3.799 1 77.19 104 TYR B N 1
ATOM 2060 C CA . TYR B 1 104 ? -10.695 5.445 3.938 1 77.19 104 TYR B CA 1
ATOM 2061 C C . TYR B 1 104 ? -11.547 4.992 5.117 1 77.19 104 TYR B C 1
ATOM 2063 O O . TYR B 1 104 ? -12.562 5.617 5.434 1 77.19 104 TYR B O 1
ATOM 2071 N N . THR B 1 105 ? -11.18 4.02 5.793 1 77.88 105 THR B N 1
ATOM 2072 C CA . THR B 1 105 ? -12.062 3.52 6.84 1 77.88 105 THR B CA 1
ATOM 2073 C C . THR B 1 105 ? -11.336 3.453 8.18 1 77.88 105 THR B C 1
ATOM 2075 O O . THR B 1 105 ? -10.141 3.754 8.258 1 77.88 105 THR B O 1
ATOM 2078 N N . LEU B 1 106 ? -12.078 3.164 9.227 1 83.25 106 LEU B N 1
ATOM 2079 C CA . LEU B 1 106 ? -11.562 3.031 10.586 1 83.25 106 LEU B CA 1
ATOM 2080 C C . LEU B 1 106 ? -11.109 1.601 10.852 1 83.25 106 LEU B C 1
ATOM 2082 O O . LEU B 1 106 ? -10.531 1.319 11.906 1 83.25 106 LEU B O 1
ATOM 2086 N N . ARG B 1 107 ? -11.25 0.806 9.859 1 87.94 107 ARG B N 1
ATOM 2087 C CA . ARG B 1 107 ? -10.844 -0.584 10.055 1 87.94 107 ARG B CA 1
ATOM 2088 C C . ARG B 1 107 ? -9.336 -0.697 10.258 1 87.94 107 ARG B C 1
ATOM 2090 O O . ARG B 1 107 ? -8.562 -0.15 9.477 1 87.94 107 ARG B O 1
ATOM 2097 N N . VAL B 1 108 ? -8.969 -1.338 11.414 1 91.19 108 VAL B N 1
ATOM 2098 C CA . VAL B 1 108 ? -7.57 -1.631 11.711 1 91.19 108 VAL B CA 1
ATOM 2099 C C . VAL B 1 108 ? -7.312 -3.127 11.555 1 91.19 108 VAL B C 1
ATOM 2101 O O . VAL B 1 108 ? -8.047 -3.951 12.102 1 91.19 108 VAL B O 1
ATOM 2104 N N . TYR B 1 109 ? -6.336 -3.449 10.836 1 94.56 109 TYR B N 1
ATOM 2105 C CA . TYR B 1 109 ? -6.043 -4.852 10.555 1 94.56 109 TYR B CA 1
ATOM 2106 C C . TYR B 1 109 ? -5.188 -5.457 11.656 1 94.56 109 TYR B C 1
ATOM 2108 O O . TYR B 1 109 ? -4.266 -4.812 12.164 1 94.56 109 TYR B O 1
ATOM 2116 N N . THR B 1 110 ? -5.555 -6.664 12.039 1 96.12 110 THR B N 1
ATOM 2117 C CA . THR B 1 110 ? -4.781 -7.426 13.016 1 96.12 110 THR B CA 1
ATOM 2118 C C . THR B 1 110 ? -3.752 -8.312 12.32 1 96.12 110 THR B C 1
ATOM 2120 O O . THR B 1 110 ? -3.715 -8.383 11.086 1 96.12 110 THR B O 1
ATOM 2123 N N . ARG B 1 111 ? -2.908 -8.922 13.203 1 97.56 111 ARG B N 1
ATOM 2124 C CA . ARG B 1 111 ? -1.95 -9.898 12.688 1 97.56 111 ARG B CA 1
ATOM 2125 C C . ARG B 1 111 ? -2.656 -10.984 11.891 1 97.56 111 ARG B C 1
ATOM 2127 O O . ARG B 1 111 ? -2.229 -11.336 10.789 1 97.56 111 ARG B O 1
ATOM 2134 N N . GLU B 1 112 ? -3.713 -11.477 12.43 1 97.75 112 GLU B N 1
ATOM 2135 C CA . GLU B 1 112 ? -4.465 -12.555 11.789 1 97.75 112 GLU B CA 1
ATOM 2136 C C . GLU B 1 112 ? -5.035 -12.109 10.445 1 97.75 112 GLU B C 1
ATOM 2138 O O . GLU B 1 112 ? -5.016 -12.875 9.477 1 97.75 112 GLU B O 1
ATOM 2143 N N . ASP B 1 113 ? -5.574 -10.875 10.414 1 96.5 113 ASP B N 1
ATOM 2144 C CA . ASP B 1 113 ? -6.082 -10.328 9.164 1 96.5 113 ASP B CA 1
ATOM 2145 C C . ASP B 1 113 ? -4.992 -10.297 8.094 1 96.5 113 ASP B C 1
ATOM 2147 O O . ASP B 1 113 ? -5.215 -10.719 6.961 1 96.5 113 ASP B O 1
ATOM 2151 N N . ALA B 1 114 ? -3.889 -9.75 8.508 1 97.56 114 ALA B N 1
ATOM 2152 C CA . ALA B 1 114 ? -2.783 -9.578 7.562 1 97.56 114 ALA B CA 1
ATOM 2153 C C . ALA B 1 114 ? -2.285 -10.922 7.055 1 97.56 114 ALA B C 1
ATOM 2155 O O . ALA B 1 114 ? -2.006 -11.078 5.863 1 97.56 114 ALA B O 1
ATOM 2156 N N . GLU B 1 115 ? -2.123 -11.875 7.914 1 98.25 115 GLU B N 1
ATOM 2157 C CA . GLU B 1 115 ? -1.69 -13.219 7.535 1 98.25 115 GLU B CA 1
ATOM 2158 C C . GLU B 1 115 ? -2.684 -13.867 6.578 1 98.25 115 GLU B C 1
ATOM 2160 O O . GLU B 1 115 ? -2.283 -14.531 5.617 1 98.25 115 GLU B O 1
ATOM 2165 N N . ASP B 1 116 ? -3.955 -13.703 6.898 1 97.88 116 ASP B N 1
ATOM 2166 C CA . ASP B 1 116 ? -4.996 -14.266 6.043 1 97.88 116 ASP B CA 1
ATOM 2167 C C . ASP B 1 116 ? -4.949 -13.648 4.645 1 97.88 116 ASP B C 1
ATOM 2169 O O . ASP B 1 116 ? -5.105 -14.352 3.646 1 97.88 116 ASP B O 1
ATOM 2173 N N . ILE B 1 117 ? -4.777 -12.359 4.566 1 97.75 117 ILE B N 1
ATOM 2174 C CA . ILE B 1 117 ? -4.715 -11.648 3.297 1 97.75 117 ILE B CA 1
ATOM 2175 C C . ILE B 1 117 ? -3.5 -12.117 2.502 1 97.75 117 ILE B C 1
ATOM 2177 O O . ILE B 1 117 ? -3.609 -12.43 1.314 1 97.75 117 ILE B O 1
ATOM 2181 N N . LEU B 1 118 ? -2.35 -12.18 3.154 1 98.44 118 LEU B N 1
ATOM 2182 C CA . LEU B 1 118 ? -1.133 -12.617 2.475 1 98.44 118 LEU B CA 1
ATOM 2183 C C . LEU B 1 118 ? -1.255 -14.062 2.008 1 98.44 118 LEU B C 1
ATOM 2185 O O . LEU B 1 118 ? -0.765 -14.414 0.933 1 98.44 118 LEU B O 1
ATOM 2189 N N . SER B 1 119 ? -1.907 -14.859 2.836 1 98.38 119 SER B N 1
ATOM 2190 C CA . SER B 1 119 ? -2.156 -16.25 2.455 1 98.38 119 SER B CA 1
ATOM 2191 C C . SER B 1 119 ? -3.049 -16.328 1.222 1 98.38 119 SER B C 1
ATOM 2193 O O . SER B 1 119 ? -2.836 -17.172 0.351 1 98.38 119 SER B O 1
ATOM 2195 N N . THR B 1 120 ? -4.078 -15.523 1.213 1 98.12 120 THR B N 1
ATOM 2196 C CA . THR B 1 120 ? -4.961 -15.477 0.054 1 98.12 120 THR B CA 1
ATOM 2197 C C . THR B 1 120 ? -4.188 -15.078 -1.2 1 98.12 120 THR B C 1
ATOM 2199 O O . THR B 1 120 ? -4.375 -15.672 -2.264 1 98.12 120 THR B O 1
ATOM 2202 N N . VAL B 1 121 ? -3.316 -14.094 -1.076 1 98.56 121 VAL B N 1
ATOM 2203 C CA . VAL B 1 121 ? -2.484 -13.656 -2.191 1 98.56 121 VAL B CA 1
ATOM 2204 C C . VAL B 1 121 ? -1.626 -14.812 -2.688 1 98.56 121 VAL B C 1
ATOM 2206 O O . VAL B 1 121 ? -1.494 -15.023 -3.895 1 98.56 121 VAL B O 1
ATOM 2209 N N . GLU B 1 122 ? -1.114 -15.555 -1.818 1 98.19 122 GLU B N 1
ATOM 2210 C CA . GLU B 1 122 ? -0.277 -16.703 -2.16 1 98.19 122 GLU B CA 1
ATOM 2211 C C . GLU B 1 122 ? -1.081 -17.766 -2.889 1 98.19 122 GLU B C 1
ATOM 2213 O O . GLU B 1 122 ? -0.593 -18.375 -3.844 1 98.19 122 GLU B O 1
ATOM 2218 N N . ARG B 1 123 ? -2.234 -18 -2.432 1 98 123 ARG B N 1
ATOM 2219 C CA . ARG B 1 123 ? -3.086 -19.016 -3.055 1 98 123 ARG B CA 1
ATOM 2220 C C . ARG B 1 123 ? -3.465 -18.609 -4.473 1 98 123 ARG B C 1
ATOM 2222 O O . ARG B 1 123 ? -3.48 -19.438 -5.383 1 98 123 ARG B O 1
ATOM 2229 N N . VAL B 1 124 ? -3.818 -17.328 -4.672 1 98.31 124 VAL B N 1
ATOM 2230 C CA . VAL B 1 124 ? -4.152 -16.844 -6.004 1 98.31 124 VAL B CA 1
ATOM 2231 C C . VAL B 1 124 ? -2.943 -16.984 -6.922 1 98.31 124 VAL B C 1
ATOM 2233 O O . VAL B 1 124 ? -3.064 -17.469 -8.047 1 98.31 124 VAL B O 1
ATOM 2236 N N . THR B 1 125 ? -1.794 -16.562 -6.418 1 97.94 125 THR B N 1
ATOM 2237 C CA . THR B 1 125 ? -0.563 -16.609 -7.203 1 97.94 125 THR B CA 1
ATOM 2238 C C . THR B 1 125 ? -0.206 -18.031 -7.578 1 97.94 125 THR B C 1
ATOM 2240 O O . THR B 1 125 ? 0.169 -18.312 -8.719 1 97.94 125 THR B O 1
ATOM 2243 N N . ALA B 1 126 ? -0.31 -18.922 -6.648 1 97.31 126 ALA B N 1
ATOM 2244 C CA . ALA B 1 126 ? 0 -20.328 -6.879 1 97.31 126 ALA B CA 1
ATOM 2245 C C . ALA B 1 126 ? -0.92 -20.938 -7.941 1 97.31 126 ALA B C 1
ATOM 2247 O O . ALA B 1 126 ? -0.478 -21.719 -8.789 1 97.31 126 ALA B O 1
ATOM 2248 N N . LEU B 1 127 ? -2.205 -20.641 -7.824 1 97.19 127 LEU B N 1
ATOM 2249 C CA . LEU B 1 127 ? -3.164 -21.125 -8.812 1 97.19 127 LEU B CA 1
ATOM 2250 C C . LEU B 1 127 ? -2.791 -20.641 -10.211 1 97.19 127 LEU B C 1
ATOM 2252 O O . LEU B 1 127 ? -2.77 -21.438 -11.156 1 97.19 127 LEU B O 1
ATOM 2256 N N . VAL B 1 128 ? -2.486 -19.344 -10.375 1 97 128 VAL B N 1
ATOM 2257 C CA . VAL B 1 128 ? -2.189 -18.734 -11.68 1 97 128 VAL B CA 1
ATOM 2258 C C . VAL B 1 128 ? -0.89 -19.328 -12.227 1 97 128 VAL B C 1
ATOM 2260 O O . VAL B 1 128 ? -0.795 -19.625 -13.422 1 97 128 VAL B O 1
ATOM 2263 N N . GLU B 1 129 ? 0.053 -19.484 -11.336 1 95.81 129 GLU B N 1
ATOM 2264 C CA . GLU B 1 129 ? 1.326 -20.078 -11.742 1 95.81 129 GLU B CA 1
ATOM 2265 C C . GLU B 1 129 ? 1.136 -21.5 -12.258 1 95.81 129 GLU B C 1
ATOM 2267 O O . GLU B 1 129 ? 1.736 -21.891 -13.258 1 95.81 129 GLU B O 1
ATOM 2272 N N . LYS B 1 130 ? 0.426 -22.203 -11.539 1 94.88 130 LYS B N 1
ATOM 2273 C CA . LYS B 1 130 ? 0.126 -23.578 -11.945 1 94.88 130 LYS B CA 1
ATOM 2274 C C . LYS B 1 130 ? -0.508 -23.625 -13.328 1 94.88 130 LYS B C 1
ATOM 2276 O O . LYS B 1 130 ? -0.155 -24.469 -14.156 1 94.88 130 LYS B O 1
ATOM 2281 N N . LEU B 1 131 ? -1.444 -22.766 -13.617 1 93.5 131 LEU B N 1
ATOM 2282 C CA . LEU B 1 131 ? -2.225 -22.766 -14.844 1 93.5 131 LEU B CA 1
ATOM 2283 C C . LEU B 1 131 ? -1.396 -22.25 -16.016 1 93.5 131 LEU B C 1
ATOM 2285 O O . LEU B 1 131 ? -1.657 -22.594 -17.172 1 93.5 131 LEU B O 1
ATOM 2289 N N . LEU B 1 132 ? -0.375 -21.344 -15.742 1 90.62 132 LEU B N 1
ATOM 2290 C CA . LEU B 1 132 ? 0.438 -20.75 -16.797 1 90.62 132 LEU B CA 1
ATOM 2291 C C . LEU B 1 132 ? 1.661 -21.609 -17.094 1 90.62 132 LEU B C 1
ATOM 2293 O O . LEU B 1 132 ? 2.336 -21.422 -18.094 1 90.62 132 LEU B O 1
ATOM 2297 N N . ARG B 1 133 ? 2.197 -22.406 -16.156 1 80.5 133 ARG B N 1
ATOM 2298 C CA . ARG B 1 133 ? 3.311 -23.297 -16.422 1 80.5 133 ARG B CA 1
ATOM 2299 C C . ARG B 1 133 ? 3.059 -24.125 -17.688 1 80.5 133 ARG B C 1
ATOM 2301 O O . ARG B 1 133 ? 3.994 -24.438 -18.422 1 80.5 133 ARG B O 1
ATOM 2308 N N . GLY B 1 134 ? 1.932 -24.422 -17.984 1 61.78 134 GLY B N 1
ATOM 2309 C CA . GLY B 1 134 ? 1.646 -25.172 -19.203 1 61.78 134 GLY B CA 1
ATOM 2310 C C . GLY B 1 134 ? 1.542 -24.281 -20.438 1 61.78 134 GLY B C 1
ATOM 2311 O O . GLY B 1 134 ? 1.4 -24.781 -21.562 1 61.78 134 GLY B O 1
ATOM 2312 N N . THR B 1 135 ? 1.522 -23.031 -20.203 1 59.34 135 THR B N 1
ATOM 2313 C CA . THR B 1 135 ? 1.373 -22.125 -21.328 1 59.34 135 THR B CA 1
ATOM 2314 C C . THR B 1 135 ? 2.738 -21.703 -21.859 1 59.34 135 THR B C 1
ATOM 2316 O O . THR B 1 135 ? 3.631 -21.344 -21.078 1 59.34 135 THR B O 1
ATOM 2319 N N . PRO B 1 136 ? 3.246 -22.172 -23.125 1 52.06 136 PRO B N 1
ATOM 2320 C CA . PRO B 1 136 ? 4.547 -21.797 -23.672 1 52.06 136 PRO B CA 1
ATOM 2321 C C . PRO B 1 136 ? 4.898 -20.328 -23.422 1 52.06 136 PRO B C 1
ATOM 2323 O O . PRO B 1 136 ? 4.016 -19.469 -23.438 1 52.06 136 PRO B O 1
ATOM 2326 N N . ARG B 1 137 ? 5.879 -20.031 -22.578 1 52.19 137 ARG B N 1
ATOM 2327 C CA . ARG B 1 137 ? 6.387 -18.672 -22.391 1 52.19 137 ARG B CA 1
ATOM 2328 C C . ARG B 1 137 ? 6.844 -18.078 -23.719 1 52.19 137 ARG B C 1
ATOM 2330 O O . ARG B 1 137 ? 7.441 -18.781 -24.547 1 52.19 137 ARG B O 1
ATOM 2337 N N . ASP B 1 138 ? 6.121 -17.469 -24.516 1 44.69 138 ASP B N 1
ATOM 2338 C CA . ASP B 1 138 ? 6.723 -16.891 -25.719 1 44.69 138 ASP B CA 1
ATOM 2339 C C . ASP B 1 138 ? 8.094 -16.297 -25.406 1 44.69 138 ASP B C 1
ATOM 2341 O O . ASP B 1 138 ? 8.195 -15.172 -24.906 1 44.69 138 ASP B O 1
ATOM 2345 N N . ASP B 1 139 ? 9.062 -16.984 -24.812 1 41.22 139 ASP B N 1
ATOM 2346 C CA . ASP B 1 139 ? 10.438 -16.5 -24.922 1 41.22 139 ASP B CA 1
ATOM 2347 C C . ASP B 1 139 ? 10.742 -15.992 -26.328 1 41.22 139 ASP B C 1
ATOM 2349 O O . ASP B 1 139 ? 10.234 -16.547 -27.312 1 41.22 139 ASP B O 1
ATOM 2353 N N . ALA B 1 140 ? 11.266 -14.773 -26.656 1 40.44 140 ALA B N 1
ATOM 2354 C CA . ALA B 1 140 ? 11.82 -14.219 -27.891 1 40.44 140 ALA B CA 1
ATOM 2355 C C . ALA B 1 140 ? 12.594 -15.289 -28.656 1 40.44 140 ALA B C 1
ATOM 2357 O O . ALA B 1 140 ? 13.406 -16.016 -28.094 1 40.44 140 ALA B O 1
ATOM 2358 N N . ARG B 1 141 ? 12.32 -15.711 -30 1 37.53 141 ARG B N 1
ATOM 2359 C CA . ARG B 1 141 ? 13.008 -16.156 -31.203 1 37.53 141 ARG B CA 1
ATOM 2360 C C . ARG B 1 141 ? 14.414 -15.578 -31.266 1 37.53 141 ARG B C 1
ATOM 2362 O O . ARG B 1 141 ? 14.625 -14.492 -31.812 1 37.53 141 ARG B O 1
ATOM 2369 N N . GLU B 1 142 ? 15.055 -15.328 -30.156 1 37.31 142 GLU B N 1
ATOM 2370 C CA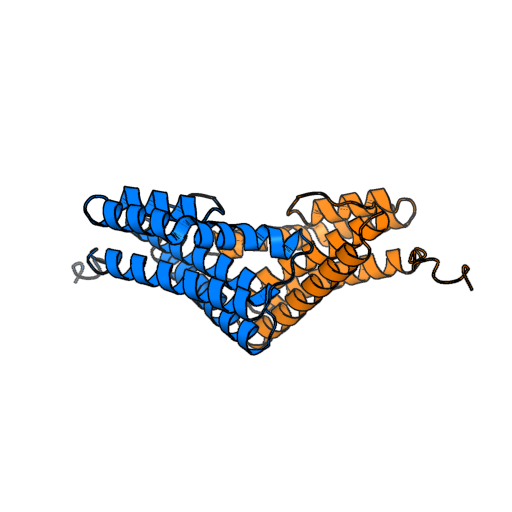 . GLU B 1 142 ? 16.469 -15.062 -30.438 1 37.31 142 GLU B CA 1
ATOM 2371 C C . GLU B 1 142 ? 17.078 -16.156 -31.297 1 37.31 142 GLU B C 1
ATOM 2373 O O . GLU B 1 142 ? 18.266 -16.109 -31.609 1 37.31 142 GLU B O 1
ATOM 2378 N N . GLU B 1 143 ? 16.484 -17.359 -31.438 1 33.53 143 GLU B N 1
ATOM 2379 C CA . GLU B 1 143 ? 17.375 -18.344 -32.031 1 33.53 143 GLU B CA 1
ATOM 2380 C C . GLU B 1 143 ? 17.688 -17.984 -33.5 1 33.53 143 GLU B C 1
ATOM 2382 O O . GLU B 1 143 ? 18.703 -18.422 -34.031 1 33.53 143 GLU B O 1
ATOM 2387 N N . THR B 1 144 ? 16.797 -17.844 -34.438 1 32.91 144 THR B N 1
ATOM 2388 C CA . THR B 1 144 ? 17.188 -18.312 -35.75 1 32.91 144 THR B CA 1
ATOM 2389 C C . THR B 1 144 ? 18.219 -17.375 -36.375 1 32.91 144 THR B C 1
ATOM 2391 O O . THR B 1 144 ? 18.656 -17.594 -37.5 1 32.91 144 THR B O 1
ATOM 2394 N N . HIS B 1 145 ? 18.219 -15.992 -36.062 1 35.97 145 HIS B N 1
ATOM 2395 C CA . HIS B 1 145 ? 19.172 -15.43 -37 1 35.97 145 HIS B CA 1
ATOM 2396 C C . HIS B 1 145 ? 20.609 -15.742 -36.562 1 35.97 145 HIS B C 1
ATOM 2398 O O . HIS B 1 145 ? 21.219 -14.953 -35.844 1 35.97 145 HIS B O 1
ATOM 2404 N N . ALA B 1 146 ? 20.938 -17.016 -35.938 1 26.52 146 ALA B N 1
ATOM 2405 C CA . ALA B 1 146 ? 22.328 -17.375 -36.188 1 26.52 146 ALA B CA 1
ATOM 2406 C C . ALA B 1 146 ? 22.562 -17.703 -37.656 1 26.52 146 ALA B C 1
ATOM 2408 O O . ALA B 1 146 ? 21.688 -18.25 -38.312 1 26.52 146 ALA B O 1
#

Organism: Pyrolobus fumarii (strain DSM 11204 / 1A) (NCBI:txid694429)

Radius of gyration: 21.24 Å; Cα contacts (8 Å, |Δi|>4): 343; chains: 2; bounding box: 40×60×73 Å

Foldseek 3Di:
DQDPVLLVVLLVQLVVLQVVLVVCLVVFVLLSNLQSLLVSLQSNLQSLCCQQVVGDDPDSQSLVSLQSSLVSLDDPLVVLSVVVCVVCVVLSVLSSCSNCCSPPHPDDDGSVRSVSSSVVSVVVNVSSCVSCVPPPRPDDPPPPVD/DQDPVLLVVLLVQLVVLQVVLVVCLVVFVQLSNLQSLLVSLQSNLQSVCCQQVVGDDDDSQNLVSLQSSLVSLDDPLVVLSVVVCVVCVVLSVLSSCSNCCSPPHPDDDGSVRSVSSSVVSVVVVVSSCVSCVPPPRPPDPPPDVD

InterPro domains:
  IPR007842 HEPN domain [PF05168] (7-130)
  IPR007842 HEPN domain [PS50910] (11-124)
  IPR007842 HEPN domain [SM00748] (11-124)

Sequence (292 aa):
MPSIEEYRLLLQRSRMFLEEARDALAKQRYDLAVFLAEQGLQLYLRAQLLRVLGDYPRTHSIRQLLAMLSRALGGEAEREIAEFMRRERPRLSELEDVYIASRYTLRVYTREDAEDILSTVERVTALVEKLLRGTPRDDAREETHAMPSIEEYRLLLQRSRMFLEEARDALAKQRYDLAVFLAEQGLQLYLRAQLLRVLGDYPRTHSIRQLLAMLSRALGGEAEREIAEFMRRERPRLSELEDVYIASRYTLRVYTREDAEDILSTVERVTALVEKLLRGTPRDDAREETHA

Solvent-accessible surface area (backbone atoms only — not comparable to full-atom values): 15559 Å² total; per-residue (Å²): 124,52,52,66,63,49,36,52,49,32,40,51,49,13,52,51,30,39,52,48,11,54,52,27,45,75,71,67,35,21,50,58,12,36,38,27,32,44,53,12,47,50,31,38,52,40,23,52,26,22,70,75,68,47,45,65,79,98,68,86,47,58,68,59,51,49,51,51,44,20,63,71,66,30,73,71,50,22,53,52,47,52,52,47,49,63,76,38,40,71,61,52,51,51,46,53,42,29,60,53,33,65,70,73,50,80,66,75,55,42,70,67,54,27,51,50,44,49,49,50,48,49,52,54,50,51,52,54,49,61,63,43,70,75,46,81,70,82,65,83,83,64,62,70,90,108,123,51,52,66,64,47,37,51,49,31,40,52,49,13,51,52,29,38,52,48,12,51,52,27,46,75,69,67,35,22,50,60,12,36,38,28,31,45,53,13,47,48,30,38,51,41,22,51,26,24,70,74,68,48,44,64,79,97,69,84,47,56,69,58,52,48,50,50,44,20,63,71,66,31,72,69,51,23,53,51,47,51,51,48,49,62,75,38,39,70,60,54,51,52,45,55,42,30,60,53,33,65,70,73,50,79,65,76,55,42,71,66,53,27,51,52,46,50,48,50,48,49,52,54,49,50,53,52,49,62,62,44,72,77,45,80,71,81,68,81,81,69,63,70,90,111

Secondary structure (DSSP, 8-state):
---HHHHHHHHHHHHHHHHHHHHHHHTT-HHHHHHHHHHHHHHHHHHHHHHHHS---S---HHHHHHHHHHHH-HHHHHHHHHHHHHTHHHHHHHHHHHHHHHHS-----HHHHHHHHHHHHHHHHHHHHHHTTS-------SS--/---HHHHHHHHHHHHHHHHHHHHHHHTT-HHHHHHHHHHHHHHHHHHHHHHHHS---S---HHHHHHHHHHHH-HHHHHHHHHHHHHTHHHHHHHHHHHHHHHHS-----HHHHHHHHHHHHHHHHHHHHHHHTS-------SS--

pLDDT: mean 88.88, std 16.3, range [26.52, 98.56]

Nearest PDB structures (foldseek):
  4nqf-assembly1_A  TM=7.780E-01  e=2.797E-03  Agrobacterium fabrum str. C58
  3o10-assembly2_C  TM=6.790E-01  e=1.778E-02  Homo sapiens
  8tn6-assembly1_C  TM=4.445E-01  e=1.011E+00  synthetic construct
  4nqf-assembly1_A  TM=7.779E-01  e=2.026E-03  Agrobacterium fabrum str. C58
  2hsb-assembly1_A  TM=7.915E-01  e=2.984E-03  Archaeoglobus fulgidus